Protein AF-0000000076752061 (afdb_homodimer)

Structure (mmCIF, N/CA/C/O backbone):
data_AF-0000000076752061-model_v1
#
loop_
_entity.id
_entity.type
_entity.pdbx_description
1 polymer 'Transcriptional regulator'
#
loop_
_atom_site.group_PDB
_atom_site.id
_atom_site.type_symbol
_atom_site.label_atom_id
_atom_site.label_alt_id
_atom_site.label_comp_id
_atom_site.label_asym_id
_atom_site.label_entity_id
_atom_site.label_seq_id
_atom_site.pdbx_PDB_ins_code
_atom_site.Cartn_x
_atom_site.Cartn_y
_atom_site.Cartn_z
_atom_site.occupancy
_atom_site.B_iso_or_equiv
_atom_site.auth_seq_id
_atom_site.auth_comp_id
_atom_site.auth_asym_id
_atom_site.auth_atom_id
_atom_site.pdbx_PDB_model_num
ATOM 1 N N . MET A 1 1 ? -7.098 -12.32 14.742 1 43.91 1 MET A N 1
ATOM 2 C CA . MET A 1 1 ? -5.84 -12.367 14.008 1 43.91 1 MET A CA 1
ATOM 3 C C . MET A 1 1 ? -5.531 -11.008 13.375 1 43.91 1 MET A C 1
ATOM 5 O O . MET A 1 1 ? -6.438 -10.289 12.961 1 43.91 1 MET A O 1
ATOM 9 N N . PRO A 1 2 ? -4.453 -10.508 13.625 1 53.53 2 PRO A N 1
ATOM 10 C CA . PRO A 1 2 ? -4.305 -9.117 13.203 1 53.53 2 PRO A CA 1
ATOM 11 C C . PRO A 1 2 ? -4.531 -8.914 11.711 1 53.53 2 PRO A C 1
ATOM 13 O O . PRO A 1 2 ? -4.156 -9.773 10.906 1 53.53 2 PRO A O 1
ATOM 16 N N . GLU A 1 3 ? -5.441 -8.156 11.352 1 80.44 3 GLU A N 1
ATOM 17 C CA . GLU A 1 3 ? -5.984 -8.031 10 1 80.44 3 GLU A CA 1
ATOM 18 C C . GLU A 1 3 ? -4.996 -7.34 9.07 1 80.44 3 GLU A C 1
ATOM 20 O O . GLU A 1 3 ? -4.453 -6.285 9.406 1 80.44 3 GLU A O 1
ATOM 25 N N . TRP A 1 4 ? -4.285 -8.109 8.258 1 87.31 4 TRP A N 1
ATOM 26 C CA . TRP A 1 4 ? -3.383 -7.562 7.246 1 87.31 4 TRP A CA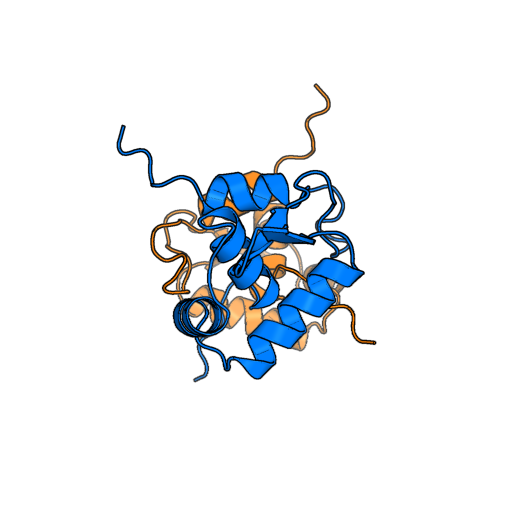 1
ATOM 27 C C . TRP A 1 4 ? -4.117 -6.594 6.324 1 87.31 4 TRP A C 1
ATOM 29 O O . TRP A 1 4 ? -5.336 -6.695 6.152 1 87.31 4 TRP A O 1
ATOM 39 N N . THR A 1 5 ? -3.354 -5.52 5.957 1 90.38 5 THR A N 1
ATOM 40 C CA . THR A 1 5 ? -3.859 -4.559 4.984 1 90.38 5 THR A CA 1
ATOM 41 C C . THR A 1 5 ? -2.924 -4.461 3.781 1 90.38 5 THR A C 1
ATOM 43 O O . THR A 1 5 ? -1.878 -5.113 3.75 1 90.38 5 THR A O 1
ATOM 46 N N . PHE A 1 6 ? -3.307 -3.697 2.754 1 93 6 PHE A N 1
ATOM 47 C CA . PHE A 1 6 ? -2.504 -3.596 1.539 1 93 6 PHE A CA 1
ATOM 48 C C . PHE A 1 6 ? -1.571 -2.393 1.606 1 93 6 PHE A C 1
ATOM 50 O O . PHE A 1 6 ? -0.473 -2.42 1.047 1 93 6 PHE A O 1
ATOM 57 N N . LEU A 1 7 ? -2.002 -1.356 2.305 1 92.56 7 LEU A N 1
ATOM 58 C CA . LEU A 1 7 ? -1.198 -0.144 2.42 1 92.56 7 LEU A CA 1
ATOM 59 C C . LEU A 1 7 ? -0.628 -0.002 3.828 1 92.56 7 LEU A C 1
ATOM 61 O O . LEU A 1 7 ? -1.279 -0.375 4.809 1 92.56 7 LEU A O 1
ATOM 65 N N . THR A 1 8 ? 0.536 0.581 3.922 1 93.69 8 THR A N 1
ATOM 66 C CA . THR A 1 8 ? 1.162 0.829 5.215 1 93.69 8 THR A CA 1
ATOM 67 C C . THR A 1 8 ? 0.587 2.086 5.863 1 93.69 8 THR A C 1
ATOM 69 O O . THR A 1 8 ? -0.143 2.842 5.223 1 93.69 8 THR A O 1
ATOM 72 N N . ASN A 1 9 ? 1.007 2.324 7.039 1 95.06 9 ASN A N 1
ATOM 73 C CA . ASN A 1 9 ? 0.618 3.559 7.715 1 95.06 9 ASN A CA 1
ATOM 74 C C . ASN A 1 9 ? 1.205 4.785 7.02 1 95.06 9 ASN A C 1
ATOM 76 O O . ASN A 1 9 ? 0.568 5.84 6.969 1 95.06 9 ASN A O 1
ATOM 80 N N . HIS A 1 10 ? 2.414 4.609 6.504 1 95.25 10 HIS A N 1
ATOM 81 C CA . HIS A 1 10 ? 3.02 5.703 5.754 1 95.25 10 HIS A CA 1
ATOM 82 C C . HIS A 1 10 ? 2.141 6.121 4.578 1 95.25 10 HIS A C 1
ATOM 84 O O . HIS A 1 10 ? 1.923 7.312 4.355 1 95.25 10 HIS A O 1
ATOM 90 N N . ALA A 1 11 ? 1.678 5.141 3.941 1 93.5 11 ALA A N 1
ATOM 91 C CA . ALA A 1 11 ? 0.804 5.406 2.801 1 93.5 11 ALA A CA 1
ATOM 92 C C . ALA A 1 11 ? -0.491 6.078 3.248 1 93.5 11 ALA A C 1
ATOM 94 O O . ALA A 1 11 ? -0.952 7.031 2.617 1 93.5 11 ALA A O 1
ATOM 95 N N . HIS A 1 12 ? -1.072 5.602 4.258 1 93.94 12 HIS A N 1
ATOM 96 C CA . HIS A 1 12 ? -2.326 6.152 4.762 1 93.94 12 HIS A CA 1
ATOM 97 C C . HIS A 1 12 ? -2.148 7.598 5.219 1 93.94 12 HIS A C 1
ATOM 99 O O . HIS A 1 12 ? -3.035 8.43 5.012 1 93.94 12 HIS A O 1
ATOM 105 N N . VAL A 1 13 ? -1.069 7.801 5.801 1 95.19 13 VAL A N 1
ATOM 106 C CA . VAL A 1 13 ? -0.771 9.164 6.223 1 95.19 13 VAL A CA 1
ATOM 107 C C . VAL A 1 13 ? -0.706 10.078 5.004 1 95.19 13 VAL A C 1
ATOM 109 O O . VAL A 1 13 ? -1.31 11.156 4.996 1 95.19 13 VAL A O 1
ATOM 112 N N . LEU A 1 14 ? -0.013 9.633 4.043 1 93.81 14 LEU A N 1
ATOM 113 C CA . LEU A 1 14 ? 0.119 10.422 2.818 1 93.81 14 LEU A CA 1
ATOM 114 C C . LEU A 1 14 ? -1.245 10.664 2.182 1 93.81 14 LEU A C 1
ATOM 116 O O . LEU A 1 14 ? -1.512 11.766 1.683 1 93.81 14 LEU A O 1
ATOM 120 N N . LEU A 1 15 ? -2.061 9.68 2.172 1 91.44 15 LEU A N 1
ATOM 121 C CA . LEU A 1 15 ? -3.402 9.781 1.608 1 91.44 15 LEU A CA 1
ATOM 122 C C . LEU A 1 15 ? -4.23 10.812 2.359 1 91.44 15 LEU A C 1
ATOM 124 O O . LEU A 1 15 ? -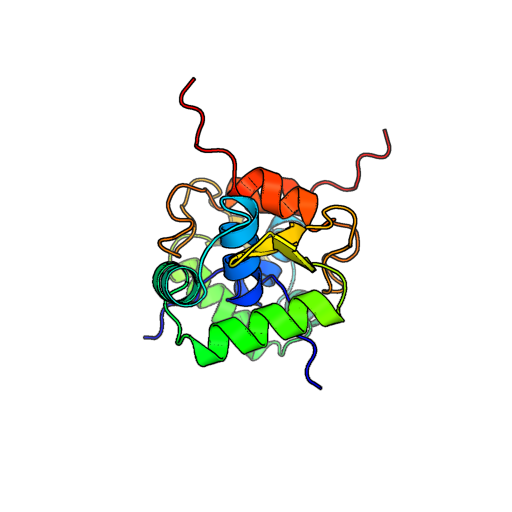4.934 11.617 1.741 1 91.44 15 LEU A O 1
ATOM 128 N N . CYS A 1 16 ? -4.164 10.773 3.646 1 93.56 16 CYS A N 1
ATOM 129 C CA . CYS A 1 16 ? -4.898 11.719 4.477 1 93.56 16 CYS A CA 1
ATOM 130 C C . CYS A 1 16 ? -4.449 13.148 4.203 1 93.56 16 CYS A C 1
ATOM 132 O O . CYS A 1 16 ? -5.277 14.047 4.059 1 93.56 16 CYS A O 1
ATOM 134 N N . ILE A 1 17 ? -3.168 13.266 4.094 1 93.81 17 ILE A N 1
ATOM 135 C CA . ILE A 1 17 ? -2.605 14.594 3.852 1 93.81 17 ILE A CA 1
ATOM 136 C C . ILE A 1 17 ? -2.996 15.07 2.455 1 93.81 17 ILE A C 1
ATOM 138 O O . ILE A 1 17 ? -3.273 16.25 2.252 1 93.81 17 ILE A O 1
ATOM 142 N N . ALA A 1 18 ? -2.93 14.156 1.501 1 91.25 18 ALA A N 1
ATOM 143 C CA . ALA A 1 18 ? -3.338 14.5 0.141 1 91.25 18 ALA A CA 1
ATOM 144 C C . ALA A 1 18 ? -4.766 15.031 0.115 1 91.25 18 ALA A C 1
ATOM 146 O O . ALA A 1 18 ? -5.09 15.922 -0.674 1 91.25 18 ALA A O 1
ATOM 147 N N . ARG A 1 19 ? -5.613 14.531 0.93 1 90.19 19 ARG A N 1
ATOM 148 C CA . ARG A 1 19 ? -7.02 14.922 0.99 1 90.19 19 ARG A CA 1
ATOM 149 C C . ARG A 1 19 ? -7.191 16.234 1.752 1 90.19 19 ARG A C 1
ATOM 151 O O . ARG A 1 19 ? -8.078 17.031 1.437 1 90.19 19 ARG A O 1
ATOM 158 N N . ASP A 1 20 ? -6.355 16.328 2.777 1 93.31 20 ASP A N 1
ATOM 159 C CA . ASP A 1 20 ? -6.41 17.516 3.621 1 93.31 20 ASP A CA 1
ATOM 160 C C . ASP A 1 20 ? -5.012 17.984 4.016 1 93.31 20 ASP A C 1
ATOM 162 O O . ASP A 1 20 ? -4.496 17.594 5.066 1 93.31 20 ASP A O 1
ATOM 166 N N . PRO A 1 21 ? -4.473 18.938 3.293 1 93.06 21 PRO A N 1
ATOM 167 C CA . PRO A 1 21 ? -3.105 19.406 3.518 1 93.06 21 PRO A CA 1
ATOM 168 C C . PRO A 1 21 ? -2.943 20.125 4.852 1 93.06 21 PRO A C 1
ATOM 170 O O . PRO A 1 21 ? -1.818 20.406 5.273 1 93.06 21 PRO A O 1
ATOM 173 N N . GLY A 1 22 ? -3.928 20.406 5.516 1 93.38 22 GLY A N 1
ATOM 174 C CA . GLY A 1 22 ? -3.857 21.109 6.789 1 93.38 22 GLY A CA 1
ATOM 175 C C . GLY A 1 22 ? -4.297 20.25 7.961 1 93.38 22 GLY A C 1
ATOM 176 O O . GLY A 1 22 ? -4.605 20.781 9.039 1 93.38 22 GLY A O 1
ATOM 177 N N . VAL A 1 23 ? -4.332 19.016 7.785 1 94.12 23 VAL A N 1
ATOM 178 C CA . VAL A 1 23 ? -4.82 18.094 8.812 1 94.12 23 VAL A CA 1
ATOM 179 C C . VAL A 1 23 ? -3.941 18.203 10.055 1 94.12 23 VAL A C 1
ATOM 181 O O . VAL A 1 23 ? -2.717 18.312 9.945 1 94.12 23 VAL A O 1
ATOM 184 N N . ARG A 1 24 ? -4.586 18.172 11.234 1 94.56 24 ARG A N 1
ATOM 185 C CA . ARG A 1 24 ? -3.859 18.172 12.5 1 94.56 24 ARG A CA 1
ATOM 186 C C . ARG A 1 24 ? -3.383 16.75 12.844 1 94.56 24 ARG A C 1
ATOM 188 O O . ARG A 1 24 ? -4.02 15.773 12.461 1 94.56 24 ARG A O 1
ATOM 195 N N . PHE A 1 25 ? -2.266 16.688 13.633 1 94.5 25 PHE A N 1
ATOM 196 C CA . PHE A 1 25 ? -1.679 15.406 13.984 1 94.5 25 PHE A CA 1
ATOM 197 C C . PHE A 1 25 ? -2.691 14.523 14.703 1 94.5 25 PHE A C 1
ATOM 199 O O . PHE A 1 25 ? -2.764 13.32 14.461 1 94.5 25 PHE A O 1
ATOM 206 N N . ARG A 1 26 ? -3.469 15.109 15.516 1 96 26 ARG A N 1
ATOM 207 C CA . ARG A 1 26 ? -4.469 14.352 16.266 1 96 26 ARG A CA 1
ATOM 208 C C . ARG A 1 26 ? -5.488 13.719 15.32 1 96 26 ARG A C 1
ATOM 210 O O . ARG A 1 26 ? -5.824 12.539 15.461 1 96 26 ARG A O 1
ATOM 217 N N . ASP A 1 27 ? -5.992 14.492 14.352 1 96.19 27 ASP A N 1
ATOM 218 C CA . ASP A 1 27 ? -6.961 14 13.375 1 96.19 27 ASP A CA 1
ATOM 219 C C . ASP A 1 27 ? -6.32 12.969 12.445 1 96.19 27 ASP A C 1
ATOM 221 O O . ASP A 1 27 ? -6.938 11.953 12.125 1 96.19 27 ASP A O 1
ATOM 225 N N . LE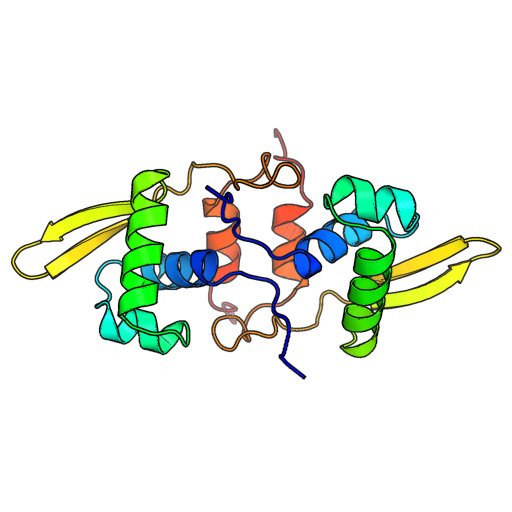U A 1 28 ? -5.098 13.273 12.039 1 95.75 28 LEU A N 1
ATOM 226 C CA . LEU A 1 28 ? -4.328 12.367 11.195 1 95.75 28 LEU A CA 1
ATOM 227 C C . LEU A 1 28 ? -4.156 11.008 11.875 1 95.75 28 LEU A C 1
ATOM 229 O O . LEU A 1 28 ? -4.418 9.969 11.266 1 95.75 28 LEU A O 1
ATOM 233 N N . ALA A 1 29 ? -3.768 11.055 13.102 1 97.69 29 ALA A N 1
ATOM 234 C CA . ALA A 1 29 ? -3.574 9.836 13.898 1 97.69 29 ALA A CA 1
ATOM 235 C C . ALA A 1 29 ? -4.879 9.062 14.031 1 97.69 29 ALA A C 1
ATOM 237 O O . ALA A 1 29 ? -4.898 7.836 13.891 1 97.69 29 ALA A O 1
ATOM 238 N N . GLY A 1 30 ? -5.93 9.773 14.258 1 96.31 30 GLY A N 1
ATOM 239 C CA . GLY A 1 30 ? -7.238 9.156 14.375 1 96.31 30 GLY A CA 1
ATOM 240 C C . GLY A 1 30 ? -7.699 8.492 13.094 1 96.31 30 GLY A C 1
ATOM 241 O O . GLY A 1 30 ? -8.219 7.371 13.117 1 96.31 30 GLY A O 1
ATOM 242 N N . GLN A 1 31 ? -7.551 9.109 11.969 1 93.69 31 GLN A N 1
ATOM 243 C CA . GLN A 1 31 ? -7.961 8.578 10.672 1 93.69 31 GLN A CA 1
ATOM 244 C C . GLN A 1 31 ? -7.176 7.316 10.328 1 93.69 31 GLN A C 1
ATOM 246 O O . GLN A 1 31 ? -7.746 6.336 9.844 1 93.69 31 GLN A O 1
ATOM 251 N N . VAL A 1 32 ? -5.875 7.336 10.547 1 94.12 32 VAL A N 1
ATOM 252 C CA . VAL A 1 32 ? -5.008 6.219 10.195 1 94.12 32 VAL A CA 1
ATOM 253 C C . VAL A 1 32 ? -5.145 5.109 11.234 1 94.12 32 VAL A C 1
ATOM 255 O O . VAL A 1 32 ? -4.98 3.928 10.914 1 94.12 32 VAL A O 1
ATOM 258 N N . GLY A 1 33 ? -5.543 5.379 12.461 1 94.56 33 GLY A N 1
ATOM 259 C CA . GLY A 1 33 ? -5.688 4.414 13.539 1 94.56 33 GLY A CA 1
ATOM 260 C C . GLY A 1 33 ? -4.391 4.156 14.289 1 94.56 33 GLY A C 1
ATOM 261 O O . GLY A 1 33 ? -4.09 3.014 14.641 1 94.56 33 GLY A O 1
ATOM 262 N N . ILE A 1 34 ? -3.59 5.148 14.492 1 96.62 34 ILE A N 1
ATOM 263 C CA . ILE A 1 34 ? -2.309 5.066 15.188 1 96.62 34 ILE A CA 1
ATOM 264 C C . ILE A 1 34 ? -2.23 6.156 16.25 1 96.62 34 ILE A C 1
ATOM 266 O O . ILE A 1 34 ? -3.178 6.922 16.438 1 96.62 34 ILE A O 1
ATOM 270 N N . THR A 1 35 ? -1.115 6.188 16.984 1 97.31 35 THR A N 1
ATOM 271 C CA . THR A 1 35 ? -0.898 7.246 17.969 1 97.31 35 THR A CA 1
ATOM 272 C C . THR A 1 35 ? -0.419 8.523 17.281 1 97.31 35 THR A C 1
ATOM 274 O O . THR A 1 35 ? 0.119 8.477 16.172 1 97.31 35 THR A O 1
ATOM 277 N N . GLU A 1 36 ? -0.617 9.656 18.031 1 97.75 36 GLU A N 1
ATOM 278 C CA . GLU A 1 36 ? -0.099 10.922 17.516 1 97.75 36 GLU A CA 1
ATOM 279 C C . GLU A 1 36 ? 1.418 10.875 17.359 1 97.75 36 GLU A C 1
ATOM 281 O O . GLU A 1 36 ? 1.968 11.438 16.406 1 97.75 36 GLU A O 1
ATOM 286 N N . ARG A 1 37 ? 2.092 10.25 18.281 1 97.81 37 ARG A N 1
ATOM 287 C CA . ARG A 1 37 ? 3.543 10.117 18.203 1 97.81 37 ARG A CA 1
ATOM 288 C C . ARG A 1 37 ? 3.959 9.383 16.938 1 97.81 37 ARG A C 1
ATOM 290 O O . ARG A 1 37 ? 4.898 9.797 16.25 1 97.81 37 ARG A O 1
ATOM 297 N N . ALA A 1 38 ? 3.307 8.297 16.641 1 97.56 38 ALA A N 1
ATOM 298 C CA . ALA A 1 38 ? 3.576 7.543 15.43 1 97.56 38 ALA A CA 1
ATOM 299 C C . ALA A 1 38 ? 3.33 8.391 14.188 1 97.56 38 ALA A C 1
ATOM 301 O O . ALA A 1 38 ? 4.113 8.359 13.234 1 97.56 38 ALA A O 1
ATOM 302 N N . ALA A 1 39 ? 2.225 9.125 14.227 1 97.44 39 ALA A N 1
ATOM 303 C CA . ALA A 1 39 ? 1.916 10.008 13.102 1 97.44 39 ALA A CA 1
ATOM 304 C C . ALA A 1 39 ? 3.023 11.031 12.891 1 97.44 39 ALA A C 1
ATOM 306 O O . ALA A 1 39 ? 3.42 11.305 11.758 1 97.44 39 ALA A O 1
ATOM 307 N N . GLN A 1 40 ? 3.477 11.609 13.922 1 97 40 GLN A N 1
ATOM 308 C CA . GLN A 1 40 ? 4.566 12.57 13.844 1 97 40 GLN A CA 1
ATOM 309 C C . GLN A 1 40 ? 5.82 11.945 13.25 1 97 40 GLN A C 1
ATOM 311 O O . GLN A 1 40 ? 6.477 12.539 12.391 1 97 40 GLN A O 1
ATOM 316 N N . ARG A 1 41 ? 6.109 10.781 13.68 1 97.38 41 ARG A N 1
ATOM 317 C CA . ARG A 1 41 ? 7.273 10.078 13.164 1 97.38 41 ARG A CA 1
ATOM 318 C C . ARG A 1 41 ? 7.129 9.797 11.672 1 97.38 41 ARG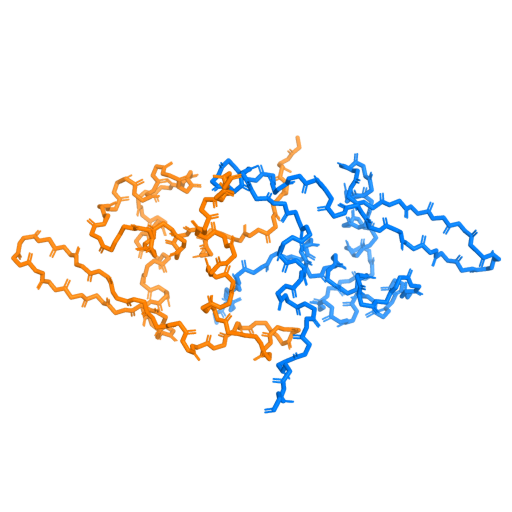 A C 1
ATOM 320 O O . ARG A 1 41 ? 8.078 9.984 10.906 1 97.38 41 ARG A O 1
ATOM 327 N N . ILE A 1 42 ? 5.996 9.336 11.352 1 97.25 42 ILE A N 1
ATOM 328 C CA . ILE A 1 42 ? 5.742 9 9.961 1 97.25 42 ILE A CA 1
ATOM 329 C C . ILE A 1 42 ? 5.852 10.258 9.102 1 97.25 42 ILE A C 1
ATOM 331 O O . ILE A 1 42 ? 6.473 10.234 8.031 1 97.25 42 ILE A O 1
ATOM 335 N N . VAL A 1 43 ? 5.266 11.359 9.547 1 96.56 43 VAL A N 1
ATOM 336 C CA . VAL A 1 43 ? 5.344 12.617 8.812 1 96.56 43 VAL A CA 1
ATOM 337 C C . VAL A 1 43 ? 6.805 13.039 8.664 1 96.56 43 VAL A C 1
ATOM 339 O O . VAL A 1 43 ? 7.227 13.484 7.598 1 96.56 43 VAL A O 1
ATOM 342 N N . ALA A 1 44 ? 7.523 12.891 9.664 1 96.62 44 ALA A N 1
ATOM 343 C CA . ALA A 1 44 ? 8.945 13.211 9.617 1 96.62 44 ALA A CA 1
ATOM 344 C C . ALA A 1 44 ? 9.672 12.32 8.609 1 96.62 44 ALA A C 1
ATOM 346 O O . ALA A 1 44 ? 10.531 12.797 7.855 1 96.62 44 ALA A O 1
ATOM 347 N N . ASP A 1 45 ? 9.438 11.062 8.641 1 96.12 45 ASP A N 1
ATOM 348 C CA . ASP A 1 45 ? 10.016 10.125 7.688 1 96.12 45 ASP A CA 1
ATOM 349 C C . ASP A 1 45 ? 9.727 10.555 6.25 1 96.12 45 ASP A C 1
ATOM 351 O O . ASP A 1 45 ? 10.625 10.578 5.41 1 96.12 45 ASP A O 1
ATOM 355 N N . LEU A 1 46 ? 8.445 10.852 6.039 1 95.88 46 LEU A N 1
ATOM 356 C CA . LEU A 1 46 ? 8 11.242 4.703 1 95.88 46 LEU A CA 1
ATOM 357 C C . LEU A 1 46 ? 8.664 12.547 4.27 1 95.88 46 LEU A C 1
ATOM 359 O O . LEU A 1 46 ? 9.055 12.688 3.107 1 95.88 46 LEU A O 1
ATOM 363 N N . ALA A 1 47 ? 8.781 13.453 5.203 1 95.75 47 ALA A N 1
ATOM 364 C CA . ALA A 1 47 ? 9.445 14.719 4.906 1 95.75 47 ALA A CA 1
ATOM 365 C C . ALA A 1 47 ? 10.93 14.5 4.598 1 95.75 47 ALA A C 1
ATOM 367 O O . ALA A 1 47 ? 11.461 15.07 3.641 1 95.75 47 ALA A O 1
ATOM 368 N N . ARG A 1 48 ? 11.539 13.648 5.312 1 95.12 48 ARG A N 1
ATOM 369 C CA . ARG A 1 48 ? 12.961 13.367 5.121 1 95.12 48 ARG A CA 1
ATOM 370 C C . ARG A 1 48 ? 13.211 12.703 3.77 1 95.12 48 ARG A C 1
ATOM 372 O O . ARG A 1 48 ? 14.219 12.969 3.119 1 95.12 48 ARG A O 1
ATOM 379 N N . ALA A 1 49 ? 12.328 11.891 3.412 1 93.56 49 ALA A N 1
ATOM 380 C CA . ALA A 1 49 ? 12.461 11.172 2.146 1 93.56 49 ALA A CA 1
ATOM 381 C C . ALA A 1 49 ? 12.047 12.055 0.972 1 93.56 49 ALA A C 1
ATOM 383 O O . ALA A 1 49 ? 12.203 11.664 -0.188 1 93.56 49 ALA A O 1
ATOM 384 N N . GLY A 1 50 ? 11.406 13.242 1.238 1 93.88 50 GLY A N 1
ATOM 385 C CA . GLY A 1 50 ? 11.102 14.227 0.207 1 93.88 50 GLY A CA 1
ATOM 386 C C . GLY A 1 50 ? 9.664 14.156 -0.278 1 93.88 50 GLY A C 1
ATOM 387 O O . GLY A 1 50 ? 9.266 14.938 -1.143 1 93.88 50 GLY A O 1
ATOM 388 N N . TYR A 1 51 ? 8.844 13.32 0.265 1 95.25 51 TYR A N 1
ATOM 389 C CA . TYR A 1 51 ? 7.477 13.133 -0.211 1 95.25 51 TYR A CA 1
ATOM 390 C C . TYR A 1 51 ? 6.574 14.266 0.259 1 95.25 51 TYR A C 1
ATOM 392 O O . TYR A 1 51 ? 5.539 14.539 -0.356 1 95.25 51 TYR A O 1
ATOM 400 N N . LEU A 1 52 ? 7.012 14.805 1.404 1 95.12 52 LEU A N 1
ATOM 401 C CA . LEU A 1 52 ? 6.246 15.891 2.002 1 95.12 52 LEU A CA 1
ATOM 402 C C . LEU A 1 52 ? 7.145 17.078 2.318 1 95.12 52 LEU A C 1
ATOM 404 O O . LEU A 1 52 ? 8.328 16.906 2.627 1 95.12 52 LEU A O 1
ATOM 408 N N . THR A 1 53 ? 6.605 18.172 2.182 1 95.31 53 THR A N 1
ATOM 409 C CA . THR A 1 53 ? 7.211 19.391 2.723 1 95.31 53 THR A CA 1
ATOM 410 C C . THR A 1 53 ? 6.258 20.078 3.689 1 95.31 53 THR A C 1
ATOM 412 O O . THR A 1 53 ? 5.055 20.172 3.432 1 95.31 53 THR A O 1
ATOM 415 N N . THR A 1 54 ? 6.816 20.391 4.789 1 92.31 54 THR A N 1
ATOM 416 C CA . THR A 1 54 ? 6.023 21.062 5.816 1 92.31 54 THR A CA 1
ATOM 417 C C . THR A 1 54 ? 6.25 22.562 5.781 1 92.31 54 THR A C 1
ATOM 419 O O . THR A 1 54 ? 7.395 23.031 5.746 1 92.31 54 THR A O 1
ATOM 422 N N . THR A 1 55 ? 5.207 23.234 5.629 1 90.69 55 THR A N 1
ATOM 423 C CA . THR A 1 55 ? 5.281 24.688 5.73 1 90.69 55 THR A CA 1
ATOM 424 C C . THR A 1 55 ? 4.348 25.219 6.82 1 90.69 55 THR A C 1
ATOM 426 O O . THR A 1 55 ? 3.432 24.5 7.246 1 90.69 55 THR A O 1
ATOM 429 N N . ARG A 1 56 ? 4.695 26.391 7.324 1 88.81 56 ARG A N 1
ATOM 430 C CA . ARG A 1 56 ? 3.852 26.984 8.352 1 88.81 56 ARG A CA 1
ATOM 431 C C . ARG A 1 56 ? 2.955 28.078 7.758 1 88.81 56 ARG A C 1
ATOM 433 O O . ARG A 1 56 ? 3.414 28.906 6.973 1 88.81 56 ARG A O 1
ATOM 440 N N . ASP A 1 57 ? 1.771 27.891 7.848 1 86.12 57 ASP A N 1
ATOM 441 C CA . ASP A 1 57 ? 0.792 28.922 7.508 1 86.12 57 ASP A CA 1
ATOM 442 C C . ASP A 1 57 ? 0.128 29.484 8.758 1 86.12 57 ASP A C 1
ATOM 444 O O . ASP A 1 57 ? -0.928 29.016 9.18 1 86.12 57 ASP A O 1
ATOM 448 N N . GLY A 1 58 ? 0.617 30.641 9.133 1 87.62 58 GLY A N 1
ATOM 449 C CA . GLY A 1 58 ? 0.168 31.172 10.414 1 87.62 58 GLY A CA 1
ATOM 450 C C . GLY A 1 58 ? 0.405 30.219 11.57 1 87.62 58 GLY A C 1
ATOM 451 O O . GLY A 1 58 ? 1.551 29.906 11.891 1 87.62 58 GLY A O 1
ATOM 452 N N . ARG A 1 59 ? -0.675 29.75 12.188 1 85 59 ARG A N 1
ATOM 453 C CA . ARG A 1 59 ? -0.563 28.875 13.352 1 85 59 ARG A CA 1
ATOM 454 C C . ARG A 1 59 ? -0.76 27.422 12.969 1 85 59 ARG A C 1
ATOM 456 O O . ARG A 1 59 ? -0.846 26.547 13.836 1 85 59 ARG A O 1
ATOM 463 N N . ARG A 1 60 ? -0.803 27.203 11.703 1 86.38 60 ARG A N 1
ATOM 464 C CA . ARG A 1 60 ? -1.072 25.844 11.266 1 86.38 60 ARG A CA 1
ATOM 465 C C . ARG A 1 60 ? 0.026 25.328 10.336 1 86.38 60 ARG A C 1
ATOM 467 O O . ARG A 1 60 ? 0.623 26.109 9.594 1 86.38 60 ARG A O 1
ATOM 474 N N . ASN A 1 61 ? 0.269 24.016 10.625 1 90.06 61 ASN A N 1
ATOM 475 C CA . ASN A 1 61 ? 1.158 23.359 9.664 1 90.06 61 ASN A CA 1
ATOM 476 C C . ASN A 1 61 ? 0.416 22.953 8.398 1 90.06 61 ASN A C 1
ATOM 478 O O . ASN A 1 61 ? -0.738 22.531 8.453 1 90.06 61 ASN A O 1
ATOM 482 N N . ARG A 1 62 ? 1.098 23.297 7.297 1 93.62 62 ARG A N 1
ATOM 483 C CA . ARG A 1 62 ? 0.578 22.844 6.012 1 93.62 62 ARG A CA 1
ATOM 484 C C . ARG A 1 62 ? 1.567 21.906 5.324 1 93.62 62 ARG A C 1
ATOM 486 O O . ARG A 1 62 ? 2.773 22.156 5.328 1 93.62 62 ARG A O 1
ATOM 493 N N . TYR A 1 63 ? 0.938 20.906 4.684 1 95.44 63 TYR A N 1
ATOM 494 C CA . TYR A 1 63 ? 1.766 19.891 4.035 1 95.44 63 TYR A CA 1
ATOM 495 C C . TYR A 1 63 ? 1.602 19.953 2.52 1 95.44 63 TYR A C 1
ATOM 497 O O . TYR A 1 63 ? 0.486 20.094 2.014 1 95.44 63 TYR A O 1
ATOM 505 N N . LYS A 1 64 ? 2.707 19.906 1.868 1 93.94 64 LYS A N 1
ATOM 506 C CA . LYS A 1 64 ? 2.713 19.797 0.412 1 93.94 64 LYS A CA 1
ATOM 507 C C . LYS A 1 64 ? 3.307 18.469 -0.037 1 93.94 64 LYS A C 1
ATOM 509 O O . LYS A 1 64 ? 4.41 18.109 0.376 1 93.94 64 LYS A O 1
ATOM 514 N N . LEU A 1 65 ? 2.51 17.828 -0.824 1 93.88 65 LEU A N 1
ATOM 515 C CA . LEU A 1 65 ? 2.936 16.531 -1.329 1 93.88 65 LEU A CA 1
ATOM 516 C C . LEU A 1 65 ? 3.633 16.672 -2.678 1 93.88 65 LEU A C 1
ATOM 518 O O . LEU A 1 65 ? 3.23 17.484 -3.506 1 93.88 65 LEU A O 1
ATOM 522 N N . ASP A 1 66 ? 4.688 15.93 -2.883 1 94.31 66 ASP A N 1
ATOM 523 C CA . ASP A 1 66 ? 5.316 15.812 -4.191 1 94.31 66 ASP A CA 1
ATOM 524 C C . ASP A 1 66 ? 4.906 14.523 -4.891 1 94.31 66 ASP A C 1
ATOM 526 O O . ASP A 1 66 ? 5.477 13.461 -4.637 1 94.31 66 ASP A O 1
ATOM 530 N N . PRO A 1 67 ? 4.031 14.625 -5.789 1 91.44 67 PRO A N 1
ATOM 531 C CA . PRO A 1 67 ? 3.504 13.43 -6.449 1 91.44 67 PRO A CA 1
ATOM 532 C C . PRO A 1 67 ? 4.469 12.852 -7.484 1 91.44 67 PRO A C 1
ATOM 534 O O . PRO A 1 67 ? 4.227 11.766 -8.016 1 91.44 67 PRO A O 1
ATOM 537 N N . SER A 1 68 ? 5.555 13.477 -7.734 1 91.62 68 SER A N 1
ATOM 538 C CA . SER A 1 68 ? 6.453 13.07 -8.812 1 91.62 68 SER A CA 1
ATOM 539 C C . SER A 1 68 ? 7.52 12.102 -8.312 1 91.62 68 SER A C 1
ATOM 541 O O . SER A 1 68 ? 8.32 11.594 -9.102 1 91.62 68 SER A O 1
ATOM 543 N N . LEU A 1 69 ? 7.516 11.82 -7.059 1 91.94 69 LEU A N 1
ATOM 544 C CA . LEU A 1 69 ? 8.516 10.914 -6.504 1 91.94 69 LEU A CA 1
ATOM 545 C C . LEU A 1 69 ? 8.07 9.461 -6.648 1 91.94 69 LEU A C 1
ATOM 547 O O . LEU A 1 69 ? 6.883 9.156 -6.543 1 91.94 69 LEU A O 1
ATOM 551 N N . PRO A 1 70 ? 9.078 8.602 -6.844 1 88.44 70 PRO A N 1
ATOM 552 C CA . PRO A 1 70 ? 8.758 7.188 -7.062 1 88.44 70 PRO A CA 1
ATOM 553 C C . PRO A 1 70 ? 8.445 6.445 -5.766 1 88.44 70 PRO A C 1
ATOM 555 O O . PRO A 1 70 ? 8.797 6.918 -4.68 1 88.44 70 PRO A O 1
ATOM 558 N N . LEU A 1 71 ? 7.684 5.309 -5.965 1 87.19 71 LEU A N 1
ATOM 559 C CA . LEU A 1 71 ? 7.523 4.387 -4.844 1 87.19 71 LEU A CA 1
ATOM 560 C C . LEU A 1 71 ? 8.859 3.77 -4.453 1 87.19 71 LEU A C 1
ATOM 562 O O . LEU A 1 71 ? 9.719 3.539 -5.312 1 87.19 71 LEU A O 1
ATOM 566 N N . ARG A 1 72 ? 9.102 3.504 -3.275 1 83.31 72 ARG A N 1
ATOM 567 C CA . ARG A 1 72 ? 10.406 3.141 -2.73 1 83.31 72 ARG A CA 1
ATOM 568 C C . ARG A 1 72 ? 10.68 1.652 -2.914 1 83.31 72 ARG A C 1
ATOM 570 O O . ARG A 1 72 ? 11.836 1.224 -2.906 1 83.31 72 ARG A O 1
ATOM 577 N N . HIS A 1 73 ? 9.742 0.879 -3.232 1 80.38 73 HIS A N 1
ATOM 578 C CA . HIS A 1 73 ? 10 -0.544 -3.424 1 80.38 73 HIS A CA 1
ATOM 579 C C . HIS A 1 73 ? 10.477 -0.83 -4.844 1 80.38 73 HIS A C 1
ATOM 581 O O . HIS A 1 73 ? 9.945 -0.277 -5.809 1 80.38 73 HIS A O 1
ATOM 587 N N . PRO A 1 74 ? 11.453 -1.681 -4.926 1 75.94 74 PRO A N 1
ATOM 588 C CA . PRO A 1 74 ? 11.992 -1.998 -6.25 1 75.94 74 PRO A CA 1
ATOM 589 C C . PRO A 1 74 ? 10.914 -2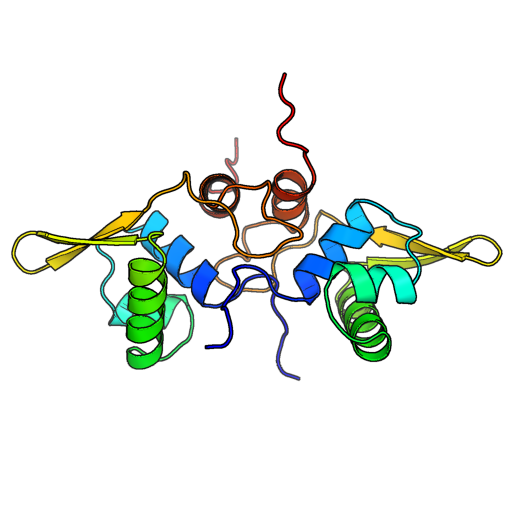.457 -7.234 1 75.94 74 PRO A C 1
ATOM 591 O O . PRO A 1 74 ? 11 -2.172 -8.43 1 75.94 74 PRO A O 1
ATOM 594 N N . LEU A 1 75 ? 9.93 -3.148 -6.754 1 76.62 75 LEU A N 1
ATOM 595 C CA . LEU A 1 75 ? 8.859 -3.656 -7.605 1 76.62 75 LEU A CA 1
ATOM 596 C C . LEU A 1 75 ? 7.992 -2.518 -8.125 1 76.62 75 LEU A C 1
ATOM 598 O O . LEU A 1 75 ? 7.277 -2.68 -9.117 1 76.62 75 LEU A O 1
ATOM 602 N N . GLU A 1 76 ? 8.148 -1.419 -7.441 1 75.69 76 GLU A N 1
ATOM 603 C CA . GLU A 1 76 ? 7.223 -0.337 -7.758 1 75.69 76 GLU A CA 1
ATOM 604 C C . GLU A 1 76 ? 7.973 0.939 -8.133 1 75.69 76 GLU A C 1
ATOM 606 O O . GLU A 1 76 ? 7.383 2.021 -8.18 1 75.69 76 GLU A O 1
ATOM 611 N N . GLN A 1 77 ? 9.227 0.806 -8.289 1 78.19 77 GLN A N 1
ATOM 612 C CA . GLN A 1 77 ? 10.062 1.98 -8.516 1 78.19 77 GLN A CA 1
ATOM 613 C C . GLN A 1 77 ? 9.664 2.699 -9.805 1 78.19 77 GLN A C 1
ATOM 615 O O . GLN A 1 77 ? 9.977 3.875 -9.992 1 78.19 77 GLN A O 1
ATOM 620 N N . GLN A 1 78 ? 9.016 2.016 -10.648 1 79.31 78 GLN A N 1
ATOM 621 C CA . GLN A 1 78 ? 8.617 2.623 -11.914 1 79.31 78 GLN A CA 1
ATOM 622 C C . GLN A 1 78 ? 7.324 3.414 -11.766 1 79.31 78 GLN A C 1
ATOM 624 O O . GLN A 1 78 ? 6.902 4.109 -12.688 1 79.31 78 GLN A O 1
ATOM 629 N N . HIS A 1 79 ? 6.738 3.334 -10.586 1 84.12 79 HIS A N 1
ATOM 630 C CA . HIS A 1 79 ? 5.488 4.039 -10.336 1 84.12 79 HIS A CA 1
ATOM 631 C C . HIS A 1 79 ? 5.699 5.223 -9.398 1 84.12 79 HIS A C 1
ATOM 633 O O . HIS A 1 79 ? 6.562 5.176 -8.523 1 84.12 79 HIS A O 1
ATOM 639 N N . LEU A 1 80 ? 4.898 6.219 -9.703 1 87.94 80 LEU A N 1
ATOM 640 C CA . LEU A 1 80 ? 4.969 7.426 -8.891 1 87.94 80 LEU A CA 1
ATOM 641 C C . LEU A 1 80 ? 3.922 7.391 -7.781 1 87.94 80 LEU A C 1
ATOM 643 O O . LEU A 1 80 ? 2.859 6.785 -7.941 1 87.94 80 LEU A O 1
ATOM 647 N N . ILE A 1 81 ? 4.281 8.094 -6.676 1 89.69 81 ILE A N 1
ATOM 648 C CA . ILE A 1 81 ? 3.361 8.141 -5.547 1 89.69 81 ILE A CA 1
ATOM 649 C C . ILE A 1 81 ? 2.078 8.859 -5.961 1 89.69 81 ILE A C 1
ATOM 651 O O . ILE A 1 81 ? 0.995 8.547 -5.465 1 89.69 81 ILE A O 1
ATOM 655 N N . GLY A 1 82 ? 2.207 9.789 -6.836 1 88.94 82 GLY A N 1
ATOM 656 C CA . GLY A 1 82 ? 1.042 10.492 -7.344 1 88.94 82 GLY A CA 1
ATOM 657 C C . GLY A 1 82 ? 0.027 9.578 -8 1 88.94 82 GLY A C 1
ATOM 658 O O . GLY A 1 82 ? -1.179 9.828 -7.926 1 88.94 82 GLY A O 1
ATOM 659 N N . GLU A 1 83 ? 0.513 8.578 -8.648 1 85.69 83 GLU A N 1
ATOM 660 C CA . GLU A 1 83 ? -0.369 7.605 -9.289 1 85.69 83 GLU A CA 1
ATOM 661 C C . GLU A 1 83 ? -1.172 6.824 -8.258 1 85.69 83 GLU A C 1
ATOM 663 O O . GLU A 1 83 ? -2.355 6.543 -8.461 1 85.69 83 GLU A O 1
ATOM 668 N N . LEU A 1 84 ? -0.493 6.484 -7.242 1 84.62 84 LEU A N 1
ATOM 669 C CA . LEU A 1 84 ? -1.148 5.773 -6.152 1 84.62 84 LEU A CA 1
ATOM 670 C C . LEU A 1 84 ? -2.221 6.645 -5.504 1 84.62 84 LEU A C 1
ATOM 672 O O . LEU A 1 84 ? -3.35 6.195 -5.297 1 84.62 84 LEU A O 1
ATOM 676 N N . LEU A 1 85 ? -1.907 7.879 -5.316 1 87.06 85 LEU A N 1
ATOM 677 C CA . LEU A 1 85 ? -2.818 8.805 -4.648 1 87.06 85 LEU A CA 1
ATOM 678 C C . LEU A 1 85 ? -4.023 9.109 -5.531 1 87.06 85 LEU A C 1
ATOM 680 O O . LEU A 1 85 ? -5.129 9.312 -5.027 1 87.06 85 LEU A O 1
ATOM 684 N N . ASP A 1 86 ? -3.811 9.266 -6.801 1 82.75 86 ASP A N 1
ATOM 685 C CA . ASP A 1 86 ? -4.895 9.57 -7.73 1 82.75 86 ASP A CA 1
ATOM 686 C C . ASP A 1 86 ? -5.988 8.508 -7.668 1 82.75 86 ASP A C 1
ATOM 688 O O . ASP A 1 86 ? -7.172 8.82 -7.793 1 82.75 86 ASP A O 1
ATOM 692 N N . ILE A 1 87 ? -5.637 7.359 -7.406 1 75.06 87 ILE A N 1
ATOM 693 C CA . ILE A 1 87 ? -6.582 6.246 -7.383 1 75.06 87 ILE A CA 1
ATOM 694 C C . ILE A 1 87 ? -7.297 6.207 -6.035 1 75.06 87 ILE A C 1
ATOM 696 O O . ILE A 1 87 ? -8.508 5.961 -5.973 1 75.06 87 ILE A O 1
ATOM 700 N N . LEU A 1 88 ? -6.5 6.438 -5.117 1 78.62 88 LEU A N 1
ATOM 701 C CA . LEU A 1 88 ? -7.047 6.238 -3.781 1 78.62 88 LEU A CA 1
ATOM 702 C C . LEU A 1 88 ? -7.828 7.465 -3.322 1 78.62 88 LEU A C 1
ATOM 704 O O . LEU A 1 88 ? -8.68 7.367 -2.438 1 78.62 88 LEU A O 1
ATOM 708 N N . ARG A 1 89 ? -7.461 8.703 -3.812 1 69.75 89 ARG A N 1
ATOM 709 C CA . ARG A 1 89 ? -8.148 9.93 -3.412 1 69.75 89 ARG A CA 1
ATOM 710 C C . ARG A 1 89 ? -9.531 10.016 -4.051 1 69.75 89 ARG A C 1
ATOM 712 O O . ARG A 1 89 ? -10.438 10.633 -3.494 1 69.75 89 ARG A O 1
ATOM 719 N N . ASP A 1 90 ? -9.703 9.648 -5.457 1 62.03 90 ASP A N 1
ATOM 720 C CA . ASP A 1 90 ? -10.922 9.953 -6.199 1 62.03 90 ASP A CA 1
ATOM 721 C C . ASP A 1 90 ? -12.109 9.156 -5.664 1 62.03 90 ASP A C 1
ATOM 723 O O . ASP A 1 90 ? -12.031 7.934 -5.539 1 62.03 90 ASP A O 1
ATOM 727 N N . PRO A 1 91 ? -13.023 9.969 -5.031 1 55.47 91 PRO A N 1
ATOM 728 C CA . PRO A 1 91 ? -14.273 9.258 -4.742 1 55.47 91 PRO A CA 1
ATOM 729 C C . PRO A 1 91 ? -14.789 8.461 -5.938 1 55.47 91 PRO A C 1
ATOM 731 O O . PRO A 1 91 ? -14.477 8.789 -7.086 1 55.47 91 PRO A O 1
ATOM 734 N N . PRO A 1 92 ? -15.258 7.094 -5.738 1 45.69 92 PRO A N 1
ATOM 735 C CA . PRO A 1 92 ? -15.883 6.465 -6.906 1 45.69 92 PRO A CA 1
ATOM 736 C C . PRO A 1 92 ? -16.766 7.426 -7.699 1 45.69 92 PRO A C 1
ATOM 738 O O . PRO A 1 92 ? -17.609 8.109 -7.121 1 45.69 92 PRO A O 1
ATOM 741 N N . THR A 1 93 ? -16.062 8.164 -8.617 1 39.03 93 THR A N 1
ATOM 742 C CA . THR A 1 93 ? -16.953 9.039 -9.375 1 39.03 93 THR A CA 1
ATOM 743 C C . THR A 1 93 ? -18.234 8.305 -9.758 1 39.03 93 THR A C 1
ATOM 745 O O . THR A 1 93 ? -18.188 7.254 -10.398 1 39.03 93 THR A O 1
ATOM 748 N N . THR A 1 94 ? -19.141 8.086 -8.82 1 34.75 94 THR A N 1
ATOM 749 C CA . THR A 1 94 ? -20.484 7.816 -9.328 1 34.75 94 THR A CA 1
ATOM 750 C C . THR A 1 94 ? -20.797 8.727 -10.516 1 34.75 94 THR A C 1
ATOM 752 O O . THR A 1 94 ? -20.891 9.945 -10.359 1 34.75 94 THR A O 1
ATOM 755 N N . SER A 1 95 ? -19.984 8.445 -11.492 1 28.02 95 SER A N 1
ATOM 756 C CA . SER A 1 95 ? -20.719 9.047 -12.594 1 28.02 95 SER A CA 1
ATOM 757 C C . SER A 1 95 ? -22.094 8.398 -12.75 1 28.02 95 SER A C 1
ATOM 759 O O . SER A 1 95 ? -22.234 7.188 -12.609 1 28.02 95 SER A O 1
ATOM 761 N N . MET B 1 1 ? 18.688 2.164 8.492 1 44.03 1 MET B N 1
ATOM 762 C CA . MET B 1 1 ? 17.344 2.264 9.07 1 44.03 1 MET B CA 1
ATOM 763 C C . ME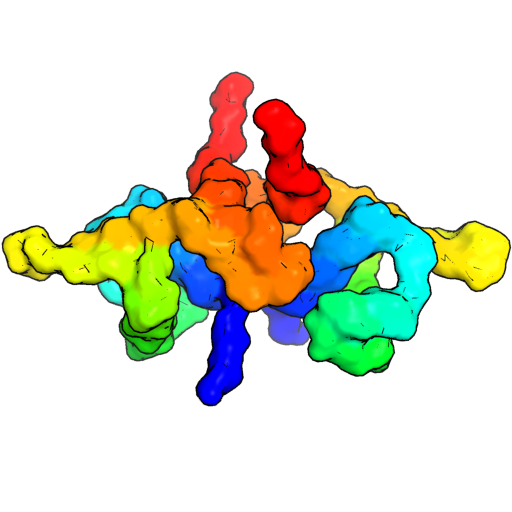T B 1 1 ? 16.328 1.529 8.203 1 44.03 1 MET B C 1
ATOM 765 O O . MET B 1 1 ? 16.453 1.5 6.977 1 44.03 1 MET B O 1
ATOM 769 N N . PRO B 1 2 ? 15.633 0.699 8.734 1 53.59 2 PRO B N 1
ATOM 770 C CA . PRO B 1 2 ? 14.844 -0.136 7.824 1 53.59 2 PRO B CA 1
ATOM 771 C C . PRO B 1 2 ? 13.922 0.68 6.926 1 53.59 2 PRO B C 1
ATOM 773 O O . PRO B 1 2 ? 13.383 1.702 7.355 1 53.59 2 PRO B O 1
ATOM 776 N N . GLU B 1 3 ? 14.078 0.581 5.699 1 80.12 3 GLU B N 1
ATOM 777 C CA . GLU B 1 3 ? 13.484 1.458 4.695 1 80.12 3 GLU B CA 1
ATOM 778 C C . GLU B 1 3 ? 11.977 1.214 4.57 1 80.12 3 GLU B C 1
ATOM 780 O O . GLU B 1 3 ? 11.539 0.071 4.418 1 80.12 3 GLU B O 1
ATOM 785 N N . TRP B 1 4 ? 11.18 2.076 5.168 1 87.12 4 TRP B N 1
ATOM 786 C CA . TRP B 1 4 ? 9.727 2.018 5.047 1 87.12 4 TRP B CA 1
ATOM 787 C C . TRP B 1 4 ? 9.297 2.08 3.582 1 87.12 4 TRP B C 1
ATOM 789 O O . TRP B 1 4 ? 10.023 2.623 2.742 1 87.12 4 TRP B O 1
ATOM 799 N N . THR B 1 5 ? 8.219 1.287 3.301 1 90.31 5 THR B N 1
ATOM 800 C CA . THR B 1 5 ? 7.613 1.315 1.976 1 90.31 5 THR B CA 1
ATOM 801 C C . THR B 1 5 ? 6.137 1.7 2.066 1 90.31 5 THR B C 1
ATOM 803 O O . THR B 1 5 ? 5.609 1.896 3.162 1 90.31 5 THR B O 1
ATOM 806 N N . PHE B 1 6 ? 5.465 1.868 0.914 1 92.94 6 PHE B N 1
ATOM 807 C CA . PHE B 1 6 ? 4.07 2.293 0.901 1 92.94 6 PHE B CA 1
ATOM 808 C C . PHE B 1 6 ? 3.139 1.09 0.833 1 92.94 6 PHE B C 1
ATOM 810 O O . PHE B 1 6 ? 2.027 1.129 1.364 1 92.94 6 PHE B O 1
ATOM 817 N N . LEU B 1 7 ? 3.605 0.026 0.211 1 92.62 7 LEU B N 1
ATOM 818 C CA . LEU B 1 7 ? 2.789 -1.174 0.067 1 92.62 7 LEU B CA 1
ATOM 819 C C . LEU B 1 7 ? 3.32 -2.303 0.944 1 92.62 7 LEU B C 1
ATOM 821 O O . LEU B 1 7 ? 4.535 -2.434 1.125 1 92.62 7 LEU B O 1
ATOM 825 N N . THR B 1 8 ? 2.436 -3.141 1.422 1 93.69 8 THR B N 1
ATOM 826 C CA . THR B 1 8 ? 2.82 -4.297 2.225 1 93.69 8 THR B CA 1
ATOM 827 C C . THR B 1 8 ? 3.273 -5.449 1.332 1 93.69 8 THR B C 1
ATOM 829 O O . THR B 1 8 ? 3.1 -5.398 0.113 1 93.69 8 THR B O 1
ATOM 832 N N . ASN B 1 9 ? 3.729 -6.461 1.949 1 95.06 9 ASN B N 1
ATOM 833 C CA . ASN B 1 9 ? 4.086 -7.664 1.208 1 95.06 9 ASN B CA 1
ATOM 834 C C . ASN B 1 9 ? 2.857 -8.32 0.577 1 95.06 9 ASN B C 1
ATOM 836 O O . ASN B 1 9 ? 2.939 -8.875 -0.519 1 95.06 9 ASN B O 1
ATOM 840 N N . HIS B 1 10 ? 1.742 -8.227 1.297 1 95.31 10 HIS B N 1
ATOM 841 C CA . HIS B 1 10 ? 0.503 -8.758 0.737 1 95.31 10 HIS B CA 1
ATOM 842 C C . HIS B 1 10 ? 0.172 -8.086 -0.593 1 95.31 10 HIS B C 1
ATOM 844 O O . HIS B 1 10 ? -0.188 -8.766 -1.56 1 95.31 10 HIS B O 1
ATOM 850 N N . ALA B 1 11 ? 0.329 -6.84 -0.571 1 93.5 11 ALA B N 1
ATOM 851 C CA . ALA B 1 11 ? 0.063 -6.082 -1.792 1 93.5 11 ALA B CA 1
ATOM 852 C C . ALA B 1 11 ? 1.038 -6.469 -2.9 1 93.5 11 ALA B C 1
ATOM 854 O O . ALA B 1 11 ? 0.637 -6.652 -4.051 1 93.5 11 ALA B O 1
ATOM 855 N N . HIS B 1 12 ? 2.271 -6.566 -2.598 1 94.12 12 HIS B N 1
ATOM 856 C CA . HIS B 1 12 ? 3.293 -6.91 -3.58 1 94.12 12 HIS B CA 1
ATOM 857 C C . HIS B 1 12 ? 3.057 -8.305 -4.156 1 94.12 12 HIS B C 1
ATOM 859 O O . HIS B 1 12 ? 3.27 -8.531 -5.348 1 94.12 12 HIS B O 1
ATOM 865 N N . VAL B 1 13 ? 2.67 -9.125 -3.311 1 95.25 13 VAL B N 1
ATOM 866 C CA . VAL B 1 13 ? 2.354 -10.469 -3.77 1 95.25 13 VAL B CA 1
ATOM 867 C C . VAL B 1 13 ? 1.21 -10.422 -4.781 1 95.25 13 VAL B C 1
ATOM 869 O O . VAL B 1 13 ? 1.292 -11.031 -5.852 1 95.25 13 VAL B O 1
ATOM 872 N N . LEU B 1 14 ? 0.221 -9.711 -4.422 1 94 14 LEU B N 1
ATOM 873 C CA . LEU B 1 14 ? -0.929 -9.578 -5.309 1 94 14 LEU B CA 1
ATOM 874 C C . LEU B 1 14 ? -0.516 -8.969 -6.648 1 94 14 LEU B C 1
ATOM 876 O O . LEU B 1 14 ? -0.997 -9.391 -7.699 1 94 14 LEU B O 1
ATOM 880 N N . LEU B 1 15 ? 0.315 -7.992 -6.598 1 91.5 15 LEU B N 1
ATOM 881 C CA . LEU B 1 15 ? 0.804 -7.328 -7.801 1 91.5 15 LEU B CA 1
ATOM 882 C C . LEU B 1 15 ? 1.562 -8.305 -8.688 1 91.5 15 LEU B C 1
ATOM 884 O O . LEU B 1 15 ? 1.38 -8.312 -9.914 1 91.5 15 LEU B O 1
ATOM 888 N N . CYS B 1 16 ? 2.408 -9.094 -8.094 1 93.81 16 CYS B N 1
ATOM 889 C CA . CYS B 1 16 ? 3.184 -10.086 -8.836 1 93.81 16 CYS B CA 1
ATOM 890 C C . CYS B 1 16 ? 2.27 -11.102 -9.508 1 93.81 16 CYS B C 1
ATOM 892 O O . CYS B 1 16 ? 2.463 -11.43 -10.68 1 93.81 16 CYS B O 1
ATOM 894 N N . ILE B 1 17 ? 1.299 -11.492 -8.75 1 93.94 17 ILE B N 1
ATOM 895 C CA . ILE B 1 17 ? 0.365 -12.484 -9.273 1 93.94 17 ILE B CA 1
ATOM 896 C C . ILE B 1 17 ? -0.46 -11.867 -10.406 1 93.94 17 ILE B C 1
ATOM 898 O O . ILE B 1 17 ? -0.764 -12.539 -11.398 1 93.94 17 ILE B O 1
ATOM 902 N N . ALA B 1 18 ? -0.877 -10.633 -10.195 1 91.5 18 ALA B N 1
ATOM 903 C CA . ALA B 1 18 ? -1.627 -9.938 -11.234 1 91.5 18 ALA B CA 1
ATOM 904 C C . ALA B 1 18 ? -0.841 -9.898 -12.539 1 91.5 18 ALA B C 1
ATOM 906 O O . ALA B 1 18 ? -1.423 -9.977 -13.625 1 91.5 18 ALA B O 1
ATOM 907 N N . ARG B 1 19 ? 0.424 -9.773 -12.484 1 90.38 19 ARG B N 1
ATOM 908 C CA . ARG B 1 19 ? 1.292 -9.688 -13.656 1 90.38 19 ARG B CA 1
ATOM 909 C C . ARG B 1 19 ? 1.535 -11.062 -14.258 1 90.38 19 ARG B C 1
ATOM 911 O O . ARG B 1 19 ? 1.677 -11.203 -15.477 1 90.38 19 ARG B O 1
ATOM 918 N N . ASP B 1 20 ? 1.655 -12.008 -13.328 1 93.44 20 ASP B N 1
ATOM 919 C CA . ASP B 1 20 ? 1.914 -13.383 -13.75 1 93.44 20 ASP B CA 1
ATOM 920 C C . ASP B 1 20 ? 1.104 -14.375 -12.914 1 93.44 20 ASP B C 1
ATOM 922 O O . ASP B 1 20 ? 1.589 -14.875 -11.898 1 93.44 20 ASP B O 1
ATOM 926 N N . PRO B 1 21 ? -0.037 -14.789 -13.414 1 93.25 21 PRO B N 1
ATOM 927 C CA . PRO B 1 21 ? -0.942 -15.68 -12.68 1 93.25 21 PRO B CA 1
ATOM 928 C C . PRO B 1 21 ? -0.364 -17.078 -12.477 1 93.25 21 PRO B C 1
ATOM 930 O O . PRO B 1 21 ? -0.915 -17.875 -11.711 1 93.25 21 PRO B O 1
ATOM 933 N N . GLY B 1 22 ? 0.667 -17.391 -13.047 1 93.44 22 GLY B N 1
ATOM 934 C CA . GLY B 1 22 ? 1.276 -18.703 -12.906 1 93.44 22 GLY B CA 1
ATOM 935 C C . GLY B 1 22 ? 2.621 -18.672 -12.203 1 93.44 22 GLY B C 1
ATOM 936 O O . GLY B 1 22 ? 3.398 -19.625 -12.297 1 93.44 22 GLY B O 1
ATOM 937 N N . VAL B 1 23 ? 2.887 -17.641 -11.547 1 94.25 23 VAL B N 1
ATOM 938 C CA . VAL B 1 23 ? 4.18 -17.453 -10.898 1 94.25 23 VAL B CA 1
ATOM 939 C C . VAL B 1 23 ? 4.402 -18.547 -9.859 1 94.25 23 VAL B C 1
ATOM 941 O O . VAL B 1 23 ? 3.475 -18.906 -9.133 1 94.25 23 VAL B O 1
ATOM 944 N N . ARG B 1 24 ? 5.641 -19.062 -9.797 1 94.62 24 ARG B N 1
ATOM 945 C CA . ARG B 1 24 ? 6.016 -20.031 -8.781 1 94.62 24 ARG B CA 1
ATOM 946 C C . ARG B 1 24 ? 6.34 -19.344 -7.457 1 94.62 24 ARG B C 1
ATOM 948 O O . ARG B 1 24 ? 6.797 -18.203 -7.445 1 94.62 24 ARG B O 1
ATOM 955 N N . PHE B 1 25 ? 6.156 -20.109 -6.34 1 94.56 25 PHE B N 1
ATOM 956 C CA . PHE B 1 25 ? 6.375 -19.547 -5.016 1 94.56 25 PHE B CA 1
ATOM 957 C C . PHE B 1 25 ? 7.809 -19.047 -4.871 1 94.56 25 PHE B C 1
ATOM 959 O O . PHE B 1 25 ? 8.047 -18 -4.281 1 94.56 25 PHE B O 1
ATOM 966 N N . ARG B 1 26 ? 8.711 -19.734 -5.418 1 96 26 ARG B N 1
ATOM 967 C CA . ARG B 1 26 ? 10.109 -19.344 -5.328 1 96 26 ARG B CA 1
ATOM 968 C C . ARG B 1 26 ? 10.344 -18 -6.016 1 96 26 ARG B C 1
ATOM 970 O O . ARG B 1 26 ? 11.016 -17.125 -5.465 1 96 26 ARG B O 1
ATOM 977 N N . ASP B 1 27 ? 9.805 -17.828 -7.227 1 96.19 27 ASP B N 1
ATOM 978 C CA . ASP B 1 27 ? 9.938 -16.578 -7.977 1 96.19 27 ASP B CA 1
ATOM 979 C C . ASP B 1 27 ? 9.18 -15.445 -7.297 1 96.19 27 ASP B C 1
ATOM 981 O O . ASP B 1 27 ? 9.672 -14.32 -7.227 1 96.19 27 ASP B O 1
ATOM 985 N N . LEU B 1 28 ? 7.996 -15.789 -6.812 1 95.81 28 LEU B N 1
ATOM 986 C CA . LEU B 1 28 ? 7.172 -14.828 -6.082 1 95.81 28 LEU B CA 1
ATOM 987 C C . LEU B 1 28 ? 7.914 -14.297 -4.863 1 95.81 28 LEU B C 1
ATOM 989 O O . LEU B 1 28 ? 7.984 -13.078 -4.656 1 95.81 28 LEU B O 1
ATOM 993 N N . ALA B 1 29 ? 8.469 -15.188 -4.125 1 97.69 29 ALA B N 1
ATOM 994 C CA . ALA B 1 29 ? 9.242 -14.836 -2.932 1 97.69 29 ALA B CA 1
ATOM 995 C C . ALA B 1 29 ? 10.438 -13.961 -3.291 1 97.69 29 ALA B C 1
ATOM 997 O O . ALA B 1 29 ? 10.719 -12.969 -2.617 1 97.69 29 ALA B O 1
ATOM 998 N N . GLY B 1 30 ? 11.086 -14.32 -4.348 1 96.31 30 GLY B N 1
ATOM 999 C CA . GLY B 1 30 ? 12.227 -13.555 -4.812 1 96.31 30 GLY B CA 1
ATOM 1000 C C . GLY B 1 30 ? 11.867 -12.141 -5.246 1 96.31 30 GLY B C 1
ATOM 1001 O O . GLY B 1 30 ? 12.562 -11.188 -4.906 1 96.31 30 GLY B O 1
ATOM 1002 N N . GLN B 1 31 ? 10.82 -11.953 -5.977 1 93.75 31 GLN B N 1
ATOM 1003 C CA . GLN B 1 31 ? 10.375 -10.648 -6.457 1 93.75 31 GLN B CA 1
ATOM 1004 C C . GLN B 1 31 ? 9.984 -9.742 -5.293 1 93.75 31 GLN B C 1
ATOM 1006 O O . GLN B 1 31 ? 10.32 -8.555 -5.281 1 93.75 31 GLN B O 1
ATOM 1011 N N . VAL B 1 32 ? 9.25 -10.266 -4.336 1 94.25 32 VAL B N 1
ATOM 1012 C CA . VAL B 1 32 ? 8.758 -9.484 -3.205 1 94.25 32 VAL B CA 1
ATOM 1013 C C . VAL B 1 32 ? 9.883 -9.266 -2.201 1 94.25 32 VAL B C 1
ATOM 1015 O O . VAL B 1 32 ? 9.906 -8.25 -1.495 1 94.25 32 VAL B O 1
ATOM 1018 N N . GLY B 1 33 ? 10.914 -10.094 -2.145 1 94.62 33 GLY B N 1
ATOM 1019 C CA . GLY B 1 33 ? 12.031 -10.008 -1.218 1 94.62 33 GLY B CA 1
ATOM 1020 C C . GLY B 1 33 ? 11.742 -10.648 0.126 1 94.62 33 GLY B C 1
ATOM 1021 O O . GLY B 1 33 ? 12.125 -10.117 1.17 1 94.62 33 GLY B O 1
ATOM 1022 N N . ILE B 1 34 ? 11.039 -11.75 0.163 1 96.69 34 ILE B N 1
ATOM 1023 C CA . ILE B 1 34 ? 10.68 -12.484 1.368 1 96.69 34 ILE B CA 1
ATOM 1024 C C . ILE B 1 34 ? 11.023 -13.961 1.195 1 96.69 34 ILE B C 1
ATOM 1026 O O . ILE B 1 34 ? 11.562 -14.359 0.16 1 96.69 34 ILE B O 1
ATOM 1030 N N . THR B 1 35 ? 10.766 -14.758 2.229 1 97.38 35 THR B N 1
ATOM 1031 C CA . THR B 1 35 ? 10.977 -16.203 2.129 1 97.38 35 THR B CA 1
ATOM 1032 C C . THR B 1 35 ? 9.812 -16.859 1.398 1 97.38 35 THR B C 1
ATOM 1034 O O . THR B 1 35 ? 8.711 -16.312 1.341 1 97.38 35 THR B O 1
ATOM 1037 N N . GLU B 1 36 ? 10.109 -18.094 0.872 1 97.75 36 GLU B N 1
ATOM 1038 C CA . GLU B 1 36 ? 9.039 -18.859 0.244 1 97.75 36 GLU B CA 1
ATOM 1039 C C . GLU B 1 36 ? 7.93 -19.172 1.24 1 97.75 36 GLU B C 1
ATOM 1041 O O . GLU B 1 36 ? 6.75 -19.172 0.886 1 97.75 36 GLU B O 1
ATOM 1046 N N . ARG B 1 37 ? 8.289 -19.469 2.453 1 97.81 37 ARG B N 1
ATOM 1047 C CA . ARG B 1 37 ? 7.301 -19.75 3.49 1 97.81 37 ARG B CA 1
ATOM 1048 C C . ARG B 1 37 ? 6.379 -18.562 3.707 1 97.81 37 ARG B C 1
ATOM 1050 O O . ARG B 1 37 ? 5.16 -18.719 3.818 1 97.81 37 ARG B O 1
ATOM 1057 N N . ALA B 1 38 ? 6.93 -17.406 3.801 1 97.62 38 ALA B N 1
ATOM 1058 C CA . ALA B 1 38 ? 6.148 -16.188 3.951 1 97.62 38 ALA B CA 1
ATOM 1059 C C . ALA B 1 38 ? 5.219 -15.977 2.756 1 97.62 38 ALA B C 1
ATOM 1061 O O . ALA B 1 38 ? 4.059 -15.594 2.924 1 97.62 38 ALA B O 1
ATOM 1062 N N . ALA B 1 39 ? 5.773 -16.219 1.582 1 97.5 39 ALA B N 1
ATOM 1063 C CA . ALA B 1 39 ? 4.957 -16.094 0.377 1 97.5 39 ALA B CA 1
ATOM 1064 C C . ALA B 1 39 ? 3.768 -17.031 0.415 1 97.5 39 ALA B C 1
ATOM 1066 O O . ALA B 1 39 ? 2.648 -16.656 0.058 1 97.5 39 ALA B O 1
ATOM 1067 N N . GLN B 1 40 ? 3.992 -18.219 0.793 1 97.06 40 GLN B N 1
ATOM 1068 C CA . GLN B 1 40 ? 2.922 -19.203 0.914 1 97.06 40 GLN B CA 1
ATOM 1069 C C . GLN B 1 40 ? 1.859 -18.734 1.906 1 97.06 40 GLN B C 1
ATOM 1071 O O . GLN B 1 40 ? 0.661 -18.844 1.637 1 97.06 40 GLN B O 1
ATOM 1076 N N . ARG B 1 41 ? 2.299 -18.234 2.98 1 97.44 41 ARG B N 1
ATOM 1077 C CA . ARG B 1 41 ? 1.374 -17.75 3.996 1 97.44 41 ARG B CA 1
ATOM 1078 C C . ARG B 1 41 ? 0.542 -16.578 3.461 1 97.44 41 ARG B C 1
ATOM 1080 O O . ARG B 1 41 ? -0.671 -16.531 3.674 1 97.44 41 ARG B O 1
ATOM 1087 N N . ILE B 1 42 ? 1.229 -15.711 2.842 1 97.25 42 ILE B N 1
ATOM 1088 C CA . ILE B 1 42 ? 0.549 -14.539 2.299 1 97.25 42 ILE B CA 1
ATOM 1089 C C . ILE B 1 42 ? -0.48 -14.977 1.259 1 97.25 42 ILE B C 1
ATOM 1091 O O . ILE B 1 42 ? -1.613 -14.492 1.257 1 97.25 42 ILE B O 1
ATOM 1095 N N . VAL B 1 43 ? -0.111 -15.891 0.379 1 96.62 43 VAL B N 1
ATOM 1096 C CA . VAL B 1 43 ? -1.034 -16.391 -0.633 1 96.62 43 VAL B CA 1
ATOM 1097 C C . VAL B 1 43 ? -2.238 -17.047 0.045 1 96.62 43 VAL B C 1
ATOM 1099 O O . VAL B 1 43 ? -3.379 -16.844 -0.374 1 96.62 43 VAL B O 1
ATOM 1102 N N . ALA B 1 44 ? -1.99 -17.75 1.023 1 96.69 44 ALA B N 1
ATOM 1103 C CA . ALA B 1 44 ? -3.078 -18.375 1.774 1 96.69 44 ALA B CA 1
ATOM 1104 C C . ALA B 1 44 ? -3.986 -17.312 2.4 1 96.69 44 ALA B C 1
ATOM 1106 O O . ALA B 1 44 ? -5.211 -17.453 2.385 1 96.69 44 ALA B O 1
ATOM 1107 N N . ASP B 1 45 ? -3.436 -16.344 3.02 1 96.25 45 ASP B N 1
ATOM 1108 C CA . ASP B 1 45 ? -4.195 -15.227 3.592 1 96.25 45 ASP B CA 1
ATOM 1109 C C . ASP B 1 45 ? -5.102 -14.586 2.545 1 96.25 45 ASP B C 1
ATOM 1111 O O . ASP B 1 45 ? -6.285 -14.352 2.801 1 96.25 45 ASP B O 1
ATOM 1115 N N . LEU B 1 46 ? -4.473 -14.297 1.406 1 96 46 LEU B N 1
ATOM 1116 C CA . LEU B 1 46 ? -5.195 -13.648 0.32 1 96 46 LEU B CA 1
ATOM 1117 C C . LEU B 1 46 ? -6.324 -14.531 -0.194 1 96 46 LEU B C 1
ATOM 1119 O O . LEU B 1 46 ? -7.414 -14.047 -0.499 1 96 46 LEU B O 1
ATOM 1123 N N . ALA B 1 47 ? -6.039 -15.805 -0.281 1 95.88 47 ALA B N 1
ATOM 1124 C CA . ALA B 1 47 ? -7.062 -16.75 -0.723 1 95.88 47 ALA B CA 1
ATOM 1125 C C . ALA B 1 47 ? -8.203 -16.828 0.288 1 95.88 47 ALA B C 1
ATOM 1127 O O . ALA B 1 47 ? -9.375 -16.812 -0.089 1 95.88 47 ALA B O 1
ATOM 1128 N N . ARG B 1 48 ? -7.879 -16.828 1.512 1 95.19 48 ARG B N 1
ATOM 1129 C CA . ARG B 1 48 ? -8.875 -16.906 2.57 1 95.19 48 ARG B CA 1
ATOM 1130 C C . ARG B 1 48 ? -9.766 -15.672 2.59 1 95.19 48 ARG B C 1
ATOM 1132 O O . ARG B 1 48 ? -10.969 -15.766 2.85 1 95.19 48 ARG B O 1
ATOM 1139 N N . ALA B 1 49 ? -9.18 -14.602 2.342 1 93.69 49 ALA B N 1
ATOM 1140 C CA . ALA B 1 49 ? -9.922 -13.336 2.352 1 93.69 49 ALA B CA 1
ATOM 1141 C C . ALA B 1 49 ? -10.695 -13.148 1.052 1 93.69 49 ALA B C 1
ATOM 1143 O O . ALA B 1 49 ? -11.469 -12.195 0.919 1 93.69 49 ALA B O 1
ATOM 1144 N N . GLY B 1 50 ? -10.438 -13.992 0.004 1 94 50 GLY B N 1
ATOM 1145 C CA . GLY B 1 50 ? -11.219 -14 -1.219 1 94 50 GLY B CA 1
ATOM 1146 C C . GLY B 1 50 ? -10.562 -13.234 -2.352 1 94 50 GLY B C 1
ATOM 1147 O O . GLY B 1 50 ? -11.109 -13.164 -3.457 1 94 50 GLY B O 1
ATOM 1148 N N . TYR B 1 51 ? -9.383 -12.719 -2.184 1 95.31 51 TYR B N 1
ATOM 1149 C CA . TYR B 1 51 ? -8.734 -11.891 -3.189 1 95.31 51 TYR B CA 1
ATOM 1150 C C . TYR B 1 51 ? -8.141 -12.742 -4.305 1 95.31 51 TYR B C 1
ATOM 1152 O O . TYR B 1 51 ? -7.945 -12.266 -5.422 1 95.31 51 TYR B O 1
ATOM 1160 N N . LEU B 1 52 ? -7.832 -13.961 -3.867 1 95.19 52 LEU B N 1
ATOM 1161 C CA . LEU B 1 52 ? -7.23 -14.906 -4.809 1 95.19 52 LEU B CA 1
ATOM 1162 C C . LEU B 1 52 ? -7.969 -16.234 -4.785 1 95.19 52 LEU B C 1
ATOM 1164 O O . LEU B 1 52 ? -8.5 -16.641 -3.748 1 95.19 52 LEU B O 1
ATOM 1168 N N . THR B 1 53 ? -8.016 -16.797 -5.879 1 95.38 53 THR B N 1
ATOM 1169 C CA . THR B 1 53 ? -8.406 -18.203 -5.977 1 95.38 53 THR B CA 1
ATOM 1170 C C . THR B 1 53 ? -7.316 -19.031 -6.652 1 95.38 53 THR B C 1
ATOM 1172 O O . THR B 1 53 ? -6.707 -18.578 -7.625 1 95.38 53 THR B O 1
ATOM 1175 N N . THR B 1 54 ? -7.035 -20.094 -6.012 1 92.44 54 THR B N 1
ATOM 1176 C CA . THR B 1 54 ? -6 -20.969 -6.535 1 92.44 54 THR B CA 1
ATOM 1177 C C . THR B 1 54 ? -6.621 -22.125 -7.316 1 92.44 54 THR B C 1
ATOM 1179 O O . THR B 1 54 ? -7.547 -22.781 -6.832 1 92.44 54 THR B O 1
ATOM 1182 N N . THR B 1 55 ? -6.215 -22.234 -8.492 1 90.81 55 THR B N 1
ATOM 1183 C CA . THR B 1 55 ? -6.629 -23.375 -9.289 1 90.81 55 THR B CA 1
ATOM 1184 C C . THR B 1 55 ? -5.414 -24.156 -9.797 1 90.81 55 THR B C 1
ATOM 1186 O O . THR B 1 55 ? -4.305 -23.625 -9.82 1 90.81 55 THR B O 1
ATOM 1189 N N . ARG B 1 56 ? -5.664 -25.438 -10.062 1 88.62 56 ARG B N 1
ATOM 1190 C CA . ARG B 1 56 ? -4.578 -26.266 -10.578 1 88.62 56 ARG B CA 1
ATOM 1191 C C . ARG B 1 56 ? -4.691 -26.422 -12.094 1 88.62 56 ARG B C 1
ATOM 1193 O O . ARG B 1 56 ? -5.777 -26.688 -12.617 1 88.62 56 ARG B O 1
ATOM 1200 N N . ASP B 1 57 ? -3.773 -26 -12.75 1 85.88 57 ASP B N 1
ATOM 1201 C CA . ASP B 1 57 ? -3.645 -26.25 -14.18 1 85.88 57 ASP B CA 1
ATOM 1202 C C . ASP B 1 57 ? -2.52 -27.25 -14.461 1 85.88 57 ASP B C 1
ATOM 1204 O O . ASP B 1 57 ? -1.383 -26.844 -14.719 1 85.88 57 ASP B O 1
ATOM 1208 N N . GLY B 1 58 ? -2.918 -28.453 -14.672 1 87.44 58 GLY B N 1
ATOM 1209 C CA . GLY B 1 58 ? -1.911 -29.5 -14.781 1 87.44 58 GLY B CA 1
ATOM 1210 C C . GLY B 1 58 ? -1.004 -29.578 -13.57 1 87.44 58 GLY B C 1
ATOM 1211 O O . GLY B 1 58 ? -1.466 -29.844 -12.453 1 87.44 58 GLY B O 1
ATOM 1212 N N . ARG B 1 59 ? 0.282 -29.297 -13.758 1 85.19 59 ARG B N 1
ATOM 1213 C CA . ARG B 1 59 ? 1.255 -29.406 -12.68 1 85.19 59 ARG B CA 1
ATOM 1214 C C . ARG B 1 59 ? 1.556 -28.031 -12.07 1 85.19 59 ARG B C 1
ATOM 1216 O O . ARG B 1 59 ? 2.453 -27.906 -11.242 1 85.19 59 ARG B O 1
ATOM 1223 N N . ARG B 1 60 ? 0.782 -27.094 -12.508 1 86.38 60 ARG B N 1
ATOM 1224 C CA . ARG B 1 60 ? 1.071 -25.734 -12.039 1 86.38 60 ARG B CA 1
ATOM 1225 C C . ARG B 1 60 ? -0.149 -25.125 -11.359 1 86.38 60 ARG B C 1
ATOM 1227 O O . ARG B 1 60 ? -1.286 -25.422 -11.734 1 86.38 60 ARG B O 1
ATOM 1234 N N . ASN B 1 61 ? 0.258 -24.391 -10.281 1 90.25 61 ASN B N 1
ATOM 1235 C CA . ASN B 1 61 ? -0.798 -23.594 -9.672 1 90.25 61 ASN B CA 1
ATOM 1236 C C . ASN B 1 61 ? -1.043 -22.297 -10.445 1 90.25 61 ASN B C 1
ATOM 1238 O O . ASN B 1 61 ? -0.101 -21.688 -10.945 1 90.25 61 ASN B O 1
ATOM 1242 N N . ARG B 1 62 ? -2.344 -22.078 -10.641 1 93.69 62 ARG B N 1
ATOM 1243 C CA . ARG B 1 62 ? -2.732 -20.812 -11.234 1 93.69 62 ARG B CA 1
ATOM 1244 C C . ARG B 1 62 ? -3.59 -20 -10.281 1 93.69 62 ARG B C 1
ATOM 1246 O O . ARG B 1 62 ? -4.473 -20.531 -9.609 1 93.69 62 ARG B O 1
ATOM 1253 N N . TYR B 1 63 ? -3.314 -18.672 -10.367 1 95.5 63 TYR B N 1
ATOM 1254 C CA . TYR B 1 63 ? -4.012 -17.781 -9.453 1 95.5 63 TYR B CA 1
ATOM 1255 C C . TYR B 1 63 ? -4.945 -16.844 -10.211 1 95.5 63 TYR B C 1
ATOM 1257 O O . TYR B 1 63 ? -4.582 -16.312 -11.266 1 95.5 63 TYR B O 1
ATOM 1265 N N . LYS B 1 64 ? -6.125 -16.75 -9.703 1 94 64 LYS B N 1
ATOM 1266 C CA . LYS B 1 64 ? -7.086 -15.789 -10.234 1 94 64 LYS B CA 1
ATOM 1267 C C . LYS B 1 64 ? -7.395 -14.711 -9.203 1 94 64 LYS B C 1
ATOM 1269 O O . LYS B 1 64 ? -7.738 -15.016 -8.055 1 94 64 LYS B O 1
ATOM 1274 N N . LEU B 1 65 ? -7.203 -13.523 -9.688 1 94.06 65 LEU B N 1
ATOM 1275 C CA . LEU B 1 65 ? -7.449 -12.383 -8.812 1 94.06 65 LEU B CA 1
ATOM 1276 C C . LEU B 1 65 ? -8.875 -11.867 -8.977 1 94.06 65 LEU B C 1
ATOM 1278 O O . LEU B 1 65 ? -9.414 -11.859 -10.086 1 94.06 65 LEU B O 1
ATOM 1282 N N . ASP B 1 66 ? -9.5 -11.5 -7.891 1 94.44 66 ASP B N 1
ATOM 1283 C CA . ASP B 1 66 ? -10.781 -10.797 -7.926 1 94.44 66 ASP B CA 1
ATOM 1284 C C . ASP B 1 66 ? -10.602 -9.297 -7.699 1 94.44 66 ASP B C 1
ATOM 1286 O O . ASP B 1 66 ? -10.508 -8.852 -6.555 1 94.44 66 ASP B O 1
ATOM 1290 N N . PRO B 1 67 ? -10.648 -8.57 -8.727 1 91.56 67 PRO B N 1
ATOM 1291 C CA . PRO B 1 67 ? -10.383 -7.137 -8.625 1 91.56 67 PRO B CA 1
ATOM 1292 C C . PRO B 1 67 ? -11.57 -6.359 -8.047 1 91.56 67 PRO B C 1
ATOM 1294 O O . PRO B 1 67 ? -11.445 -5.164 -7.766 1 91.56 67 PRO B O 1
ATOM 1297 N N . SER B 1 68 ? -12.656 -6.977 -7.785 1 91.88 68 SER B N 1
ATOM 1298 C CA . SER B 1 68 ? -13.867 -6.281 -7.375 1 91.88 68 SER B CA 1
ATOM 1299 C C . SER B 1 68 ? -13.969 -6.195 -5.855 1 91.88 68 SER B C 1
ATOM 1301 O O . SER B 1 68 ? -14.898 -5.582 -5.324 1 91.88 68 SER B O 1
ATOM 1303 N N . LEU B 1 69 ? -13.023 -6.758 -5.184 1 92.12 69 LEU B N 1
ATOM 1304 C CA . LEU B 1 69 ? -13.055 -6.719 -3.725 1 92.12 69 LEU B CA 1
ATOM 1305 C C . LEU B 1 69 ? -12.43 -5.43 -3.201 1 92.12 69 LEU B C 1
ATOM 1307 O O . LEU B 1 69 ? -11.469 -4.922 -3.781 1 92.12 69 LEU B O 1
ATOM 1311 N N . PRO B 1 70 ? -12.984 -4.969 -2.068 1 88.88 70 PRO B N 1
ATOM 1312 C CA . PRO B 1 70 ? -12.5 -3.703 -1.515 1 88.88 70 PRO B CA 1
ATOM 1313 C C . PRO B 1 70 ? -11.188 -3.861 -0.747 1 88.88 70 PRO B C 1
ATOM 1315 O O . PRO B 1 70 ? -10.828 -4.973 -0.354 1 88.88 70 PRO B O 1
ATOM 1318 N N . LEU B 1 71 ? -10.469 -2.688 -0.639 1 87.5 71 LEU B N 1
ATOM 1319 C CA . LEU B 1 71 ? -9.328 -2.65 0.268 1 87.5 71 LEU B CA 1
ATOM 1320 C C . LEU B 1 71 ? -9.773 -2.836 1.714 1 87.5 71 LEU B C 1
ATOM 1322 O O . LEU B 1 71 ? -10.867 -2.4 2.092 1 87.5 71 LEU B O 1
ATOM 1326 N N . ARG B 1 72 ? -9.062 -3.418 2.508 1 84 72 ARG B N 1
ATOM 1327 C CA . ARG B 1 72 ? -9.461 -3.875 3.836 1 84 72 ARG B CA 1
ATOM 1328 C C . ARG B 1 72 ? -9.336 -2.752 4.863 1 84 72 ARG B C 1
ATOM 1330 O O . ARG B 1 72 ? -9.977 -2.789 5.914 1 84 72 ARG B O 1
ATOM 1337 N N . HIS B 1 73 ? -8.703 -1.714 4.562 1 80.5 73 HIS B N 1
ATOM 1338 C CA . HIS B 1 73 ? -8.586 -0.629 5.531 1 80.5 73 HIS B CA 1
ATOM 1339 C C . HIS B 1 73 ? -9.789 0.302 5.465 1 80.5 73 HIS B C 1
ATOM 1341 O O . HIS B 1 73 ? -10.258 0.644 4.371 1 80.5 73 HIS B O 1
ATOM 1347 N N . PRO B 1 74 ? -10.242 0.689 6.613 1 76.25 74 PRO B N 1
ATOM 1348 C CA . PRO B 1 74 ? -11.414 1.57 6.637 1 76.25 74 PRO B CA 1
ATOM 1349 C C . PRO B 1 74 ? -11.227 2.822 5.781 1 76.25 74 PRO B C 1
ATOM 1351 O O . PRO B 1 74 ? -12.188 3.307 5.176 1 76.25 74 PRO B O 1
ATOM 1354 N N . LEU B 1 75 ? -10.039 3.338 5.738 1 76.94 75 LEU B N 1
ATOM 1355 C CA . LEU B 1 75 ? -9.758 4.547 4.973 1 76.94 75 LEU B CA 1
ATOM 1356 C C . LEU B 1 75 ? -9.867 4.281 3.475 1 76.94 75 LEU B C 1
ATOM 1358 O O . LEU B 1 75 ? -10.008 5.219 2.682 1 76.94 75 LEU B O 1
ATOM 1362 N N . GLU B 1 76 ? -9.836 3.01 3.184 1 76.31 76 GLU B N 1
ATOM 1363 C CA . GLU B 1 76 ? -9.742 2.682 1.765 1 76.31 76 GLU B CA 1
ATOM 1364 C C . GLU B 1 76 ? -10.883 1.756 1.339 1 76.31 76 GLU B C 1
ATOM 1366 O O . GLU B 1 76 ? -10.836 1.163 0.259 1 76.31 76 GLU B O 1
ATOM 1371 N N . GLN B 1 77 ? -11.789 1.576 2.203 1 78.62 77 GLN B N 1
ATOM 1372 C CA . GLN B 1 77 ? -12.852 0.609 1.955 1 78.62 77 GLN B CA 1
ATOM 1373 C C . GLN B 1 77 ? -13.664 0.99 0.72 1 78.62 77 GLN B C 1
ATOM 1375 O O . GLN B 1 77 ? -14.344 0.146 0.134 1 78.62 77 GLN B O 1
ATOM 1380 N N . GLN B 1 78 ? -13.586 2.213 0.377 1 79.38 78 GLN B N 1
ATOM 1381 C CA . GLN B 1 78 ? -14.359 2.664 -0.778 1 79.38 78 GLN B CA 1
ATOM 1382 C C . GLN B 1 78 ? -13.617 2.369 -2.08 1 79.38 78 GLN B C 1
ATOM 1384 O O . GLN B 1 78 ? -14.164 2.553 -3.168 1 79.38 78 GLN B O 1
ATOM 1389 N N . HIS B 1 79 ? -12.414 1.869 -1.956 1 84.19 79 HIS B N 1
ATOM 1390 C CA . HIS B 1 79 ? -11.609 1.566 -3.135 1 84.19 79 HIS B CA 1
ATOM 1391 C C . HIS B 1 79 ? -11.461 0.061 -3.33 1 84.19 79 HIS B C 1
ATOM 1393 O O . HIS B 1 79 ? -11.438 -0.696 -2.357 1 84.19 79 HIS B O 1
ATOM 1399 N N . LEU B 1 80 ? -11.414 -0.25 -4.613 1 88.25 80 LEU B N 1
ATOM 1400 C CA . LEU B 1 80 ? -11.258 -1.656 -4.965 1 88.25 80 LEU B CA 1
ATOM 1401 C C . LEU B 1 80 ? -9.789 -1.994 -5.199 1 88.25 80 LEU B C 1
ATOM 1403 O O . LEU B 1 80 ? -9.008 -1.135 -5.613 1 88.25 80 LEU B O 1
ATOM 1407 N N . ILE B 1 81 ? -9.492 -3.291 -4.93 1 89.94 81 ILE B N 1
ATOM 1408 C CA . ILE B 1 81 ? -8.117 -3.742 -5.125 1 89.94 81 ILE B CA 1
ATOM 1409 C C . ILE B 1 81 ? -7.75 -3.645 -6.605 1 89.94 81 ILE B C 1
ATOM 1411 O O . ILE B 1 81 ? -6.594 -3.389 -6.945 1 89.94 81 ILE B O 1
ATOM 1415 N N . GLY B 1 82 ? -8.703 -3.832 -7.438 1 89.19 82 GLY B N 1
ATOM 1416 C CA . GLY B 1 82 ? -8.469 -3.699 -8.867 1 89.19 82 GLY B CA 1
ATOM 1417 C C . GLY B 1 82 ? -7.969 -2.324 -9.266 1 89.19 82 GLY B C 1
ATOM 1418 O O . GLY B 1 82 ? -7.176 -2.193 -10.203 1 89.19 82 GLY B O 1
ATOM 1419 N N . GLU B 1 83 ? -8.438 -1.327 -8.594 1 85.81 83 GLU B N 1
ATOM 1420 C CA . GLU B 1 83 ? -7.996 0.037 -8.859 1 85.81 83 GLU B CA 1
ATOM 1421 C C . GLU B 1 83 ? -6.523 0.217 -8.5 1 85.81 83 GLU B C 1
ATOM 1423 O O . GLU B 1 83 ? -5.781 0.895 -9.219 1 85.81 83 GLU B O 1
ATOM 1428 N N . LEU B 1 84 ? -6.207 -0.347 -7.418 1 84.88 84 LEU B N 1
ATOM 1429 C CA . LEU B 1 84 ? -4.816 -0.298 -6.98 1 84.88 84 LEU B CA 1
ATOM 1430 C C . LEU B 1 84 ? -3.908 -1.012 -7.973 1 84.88 84 LEU B C 1
ATOM 1432 O O . LEU B 1 84 ? -2.875 -0.471 -8.375 1 84.88 84 LEU B O 1
ATOM 1436 N N . LEU B 1 85 ? -4.355 -2.131 -8.438 1 87.31 85 LEU B N 1
ATOM 1437 C CA . LEU B 1 85 ? -3.559 -2.943 -9.344 1 87.31 85 LEU B CA 1
ATOM 1438 C C . LEU B 1 85 ? -3.432 -2.266 -10.711 1 87.31 85 LEU B C 1
ATOM 1440 O O . LEU B 1 85 ? -2.402 -2.393 -11.375 1 87.31 85 LEU B O 1
ATOM 1444 N N . ASP B 1 86 ? -4.469 -1.676 -11.18 1 83.12 86 ASP B N 1
ATOM 1445 C CA . ASP B 1 86 ? -4.457 -1.003 -12.477 1 83.12 86 ASP B CA 1
ATOM 1446 C C . ASP B 1 86 ? -3.367 0.065 -12.531 1 83.12 86 ASP B C 1
ATOM 1448 O O . ASP B 1 86 ? -2.748 0.274 -13.578 1 83.12 86 ASP B O 1
ATOM 1452 N N . ILE B 1 87 ? -3.096 0.638 -11.477 1 75.44 87 ILE B N 1
ATOM 1453 C CA . ILE B 1 87 ? -2.119 1.72 -11.414 1 75.44 87 ILE B CA 1
ATOM 1454 C C . ILE B 1 87 ? -0.708 1.138 -11.344 1 75.44 87 ILE B C 1
ATOM 1456 O O . ILE B 1 87 ? 0.217 1.656 -11.969 1 75.44 87 ILE B O 1
ATOM 1460 N N . LEU B 1 88 ? -0.673 0.154 -10.609 1 78.94 88 LEU B N 1
ATOM 1461 C CA . LEU B 1 88 ? 0.663 -0.355 -10.32 1 78.94 88 LEU B CA 1
ATOM 1462 C C . LEU B 1 88 ? 1.137 -1.294 -11.422 1 78.94 88 LEU B C 1
ATOM 1464 O O . LEU B 1 88 ? 2.34 -1.52 -11.578 1 78.94 88 LEU B O 1
ATOM 1468 N N . ARG B 1 89 ? 0.197 -2.02 -12.141 1 70.44 89 ARG B N 1
ATOM 1469 C CA . ARG B 1 89 ? 0.568 -2.955 -13.195 1 70.44 89 ARG B CA 1
ATOM 1470 C C . ARG B 1 89 ? 1.032 -2.213 -14.445 1 70.44 89 ARG B C 1
ATOM 1472 O O . ARG B 1 89 ? 1.854 -2.725 -15.211 1 70.44 89 ARG B O 1
ATOM 1479 N N . ASP B 1 90 ? 0.309 -1.049 -14.953 1 61.44 90 ASP B N 1
ATOM 1480 C CA . ASP B 1 90 ? 0.574 -0.452 -16.266 1 61.44 90 ASP B CA 1
ATOM 1481 C C . ASP B 1 90 ? 1.985 0.128 -16.328 1 61.44 90 ASP B C 1
ATOM 1483 O O . ASP B 1 90 ? 2.361 0.948 -15.484 1 61.44 90 ASP B O 1
ATOM 1487 N N . PRO B 1 91 ? 2.822 -0.642 -17.109 1 55.06 91 PRO B N 1
ATOM 1488 C CA . PRO B 1 91 ? 4.098 0.027 -17.375 1 55.06 91 PRO B CA 1
ATOM 1489 C C . PRO B 1 91 ? 3.926 1.484 -17.797 1 55.06 91 PRO B C 1
ATOM 1491 O O . PRO B 1 91 ? 2.875 1.857 -18.328 1 55.06 91 PRO B O 1
ATOM 1494 N N . PRO B 1 92 ? 4.746 2.562 -17.203 1 44.91 92 PRO B N 1
ATOM 1495 C CA . PRO B 1 92 ? 4.625 3.871 -17.844 1 44.91 92 PRO B CA 1
ATOM 1496 C C . PRO B 1 92 ? 4.539 3.771 -19.359 1 44.91 92 PRO B C 1
ATOM 1498 O O . PRO B 1 92 ? 5.418 3.189 -20 1 44.91 92 PRO B O 1
ATOM 1501 N N . THR B 1 93 ? 3.355 3.34 -19.844 1 38.88 93 THR B N 1
ATOM 1502 C CA . THR B 1 93 ? 3.332 3.314 -21.297 1 38.88 93 THR B CA 1
ATOM 1503 C C . THR B 1 93 ? 3.969 4.578 -21.875 1 38.88 93 THR B C 1
ATOM 1505 O O . THR B 1 93 ? 3.533 5.691 -21.578 1 38.88 93 THR B O 1
ATOM 1508 N N . THR B 1 94 ? 5.293 4.723 -21.859 1 33.88 94 THR B N 1
ATOM 1509 C CA . THR B 1 94 ? 5.859 5.633 -22.844 1 33.88 94 THR B CA 1
ATOM 1510 C C . THR B 1 94 ? 5.109 5.52 -24.172 1 33.88 94 THR B C 1
ATOM 1512 O O . THR B 1 94 ? 5.141 4.477 -24.828 1 33.88 94 THR B O 1
ATOM 1515 N N . SER B 1 95 ? 3.891 5.934 -24 1 27.28 95 SER B N 1
ATOM 1516 C CA . SER B 1 95 ? 3.539 6.223 -25.391 1 27.28 95 SER B CA 1
ATOM 1517 C C . SER B 1 95 ? 4.484 7.254 -26 1 27.28 95 SER B C 1
ATOM 1519 O O . SER B 1 95 ? 4.867 8.219 -25.328 1 27.28 95 SER B O 1
#

Organism: NCBI:txid927661

Nearest PDB structures (foldseek):
  4rs8-assembly1_B  TM=8.170E-01  e=3.842E-04  Sulfolobus sp. NOB8H2
  5k1y-assembly1_F  TM=8.091E-01  e=4.964E-04  Sulfolobus sp. NOB8H2
  5k5q-assembly1_D  TM=8.155E-01  e=8.836E-04  Sulfolobus sp. NOB8H2
  5k5q-assembly1_B  TM=7.956E-01  e=7.291E-04  Sulfolobus sp. NOB8H2
  5kk1-assembly1_A  TM=7.993E-01  e=8.836E-04  Sulfolobus sp. NOB8H2

InterPro domains:
  IPR000835 MarR-type HTH domain [PF12802] (9-59)
  IPR011991 ArsR-like helix-turn-helix domain [cd00090] (14-76)
  IPR036388 Winged helix-like DNA-binding domain superfamily [G3DSA:1.10.10.10] (3-89)
  IPR036390 Winged helix DNA-binding domain superfamily [SSF46785] (9-66)

Radius of gyration: 17.43 Å; Cα contacts (8 Å, |Δi|>4): 279; chains: 2; bounding box: 38×61×44 Å

pLDDT: mean 87.11, std 14.41, range [27.28, 97.81]

Secondary structure (DSSP, 8-state):
-----SB-HHHHHHHHHHH-TT--HHHHHHHHTS-HHHHHHHHHHHHHHTSEEEEEETTEEEEEE-TTSBPSSGGGTTSBHHHHHHHHHS-----/-----SB-HHHHHHHHHHH-TT--HHHHHHHHTS-HHHHHHHHHHHHHTTSEEEEEETTEEEEEE-TTSBPSSGGGTTSBHHHHHHHHHS-----

Sequence (190 aa):
MPEWTFLTNHAHVLLCIARDPGVRFRDLAGQVGITERAAQRIVADLARAGYLTTTRDGRRNRYKLDPSLPLRHPLEQQHLIGELLDILRDPPTTSMPEWTFLTNHAHVLLCIARDPGVRFRDLAGQVGITERAAQRIVADLARAGYLTTTRDGRRNRYKLDPSLPLRHPLEQQHLIGELLDILRDPPTTS

Solvent-accessible surface area (backbone atoms only — not comparable to full-atom values): 10819 Å² total; per-residue (Å²): 122,86,80,78,50,46,61,31,69,58,36,45,49,50,51,50,36,73,76,34,38,61,62,48,58,66,59,50,9,59,68,67,70,55,50,49,67,55,41,52,51,44,51,49,52,37,34,73,74,56,43,32,43,82,43,75,57,87,95,38,59,32,51,44,75,45,45,83,43,57,36,74,42,82,88,37,44,83,34,37,46,34,56,57,42,58,57,71,66,54,64,73,72,78,115,123,87,79,79,50,46,60,30,68,58,36,45,48,51,50,52,35,71,76,35,39,60,60,49,58,65,57,51,9,58,69,68,70,53,50,46,68,55,41,51,51,44,51,49,52,36,35,72,73,55,43,31,43,81,43,76,56,87,96,37,61,31,51,44,74,46,46,82,43,56,36,75,41,82,90,36,44,83,37,37,45,35,56,57,42,58,58,70,64,55,64,77,70,78,117

Foldseek 3Di:
DPDDDDDDLLLQLLLVCVQPQFDDLCVSCVRSVHDSVVSVVSQVVCVVVPQWDWDDDDPTIGIDGDQAAWDPDPVTRVDTSVVVNVVVNDDPPPD/DPDDDDDDLLLQLLLVCVQPQFDDLCVSCVRSVHDSVVSVVSQVVCVVVPQWDWDDDDPTIGIDGDQAAWDPDPVTRVDTSVVVNVVVNDDPPPD

=== Feature glossary ===
Key to the feature types in this record:

pLDDT. pLDDT is the predicted lDDT-Cα score: AlphaFold's confidence that the local environment of each residue (all inter-atomic distances within 15 Å) is correctly placed. It is a per-residue number between 0 and 100, with higher meaning more reliable.

Radius of gyration, Cα contacts, bounding box. The geometric summary reports three shape descriptors. Rg (radius of gyration) measures how spread out the Cα atoms are about their centre of mass; compact globular proteins have small Rg, elongated or unfolded ones large. Cα contacts (<8 Å, |i−j|>4) count long-range residue pairs in spatial proximity — high for tightly packed folds, near zero for rods or random coil. The bounding-box extents give the protein's footprint along x, y, z in Å.

Backbone torsions (φ/ψ). Backbone dihedral angles. Every residue except chain termini has a φ (preceding-C → N → Cα → C) and a ψ (N → Cα → C → next-N). They are reported in degrees following the IUPAC sign convention. Secondary structure is essentially a statement about which (φ, ψ) basin each residue occupies.

Contact-map, Ramachandran, and PAE plots. Plot images: a contact map (which residues are close in 3D, as an N×N binary image), a Ramachandran scatter (backbone torsion angles, revealing secondary-structure composition at a glance), and — for AlphaFold structures — a PAE heatmap (pairwise prediction confidence).

Predicted aligned error. Predicted Aligned Error (PAE) is an AlphaFold confidence matrix: entry (i, j) is the expected error in the position of residue j, in ångströms, when the prediction is superimposed on the true structure at residue i. Low PAE within a block of residues means that block is internally rigid and well-predicted; high PAE between two blocks means their relative place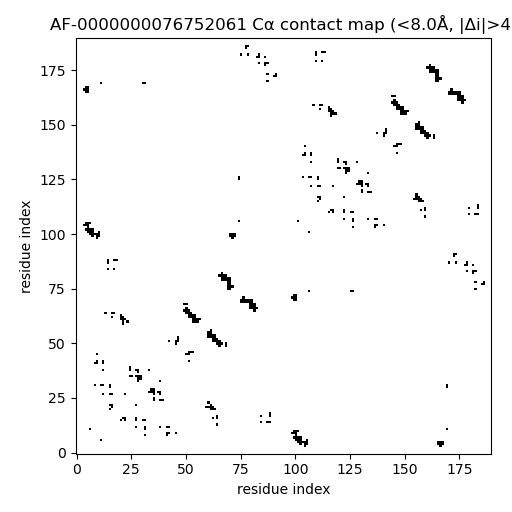ment is uncertain even if each block individually is confident.

Secondary structure (3-state, P-SEA). Three-state secondary structure (P-SEA) collapses the eight DSSP classes into helix (a), strand (b), and coil (c). P-SEA assigns these from Cα geometry alone — distances and angles — without requiring backbone oxygens, so it works on any Cα trace.

Solvent-accessible surface area. Solvent-accessible surface area (SASA) is the area in Å² traced out by the centre of a 1.4 Å probe sphere (a water molecule) rolled over the protein's van der Waals surface (Shrake–Rupley / Lee–Richards construction). Buried residues have near-zero SASA; fully exposed residues can exceed 200 Å². The total SASA scales roughly with the number of surface residues.

Foldseek 3Di. The Foldseek 3Di string encodes local tertiary geometry as a 20-letter alphabet — one character per residue — derived from the relative positions of nearby Cα atoms. Unlike the amino-acid sequence, 3Di is a direct function of the 3D structure, so t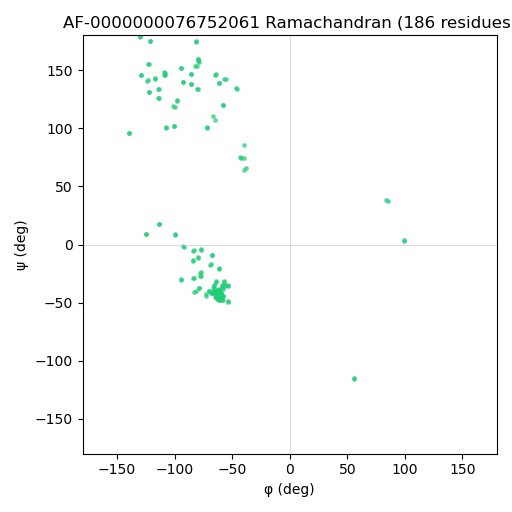wo proteins with the same fold have similar 3Di strings even at low sequence identity.

B-factor. For experimental (PDB) structures, the B-factor (temperature factor) quantifies the positional spread of each atom in the crystal — a combination of thermal vibration and static disorder — in units of Å². High B-factors mark flexible loops or poorly resolved regions; low B-factors mark the rigid, well-ordered core.

mmCIF coordinates. The mmCIF block holds the 3D Cartesian coordinates of each backbone atom (N, Cα, C, O) in ångströms. mmCIF is the PDB's canonical archive format — a tagged-loop text representation of the atomic model.

InterPro / GO / CATH / organism. Functional annotations link the protein to curated databases. InterPro entries identify conserved domains and families by matching the sequence against member-database signatures (Pfam, PROSITE, CDD, …). Gene Ontology (GO) terms describe molecular function, biological process, and cellular component in a controlled vocabulary. CATH places the structure in a hierarchical fold classification (Class/Architecture/Topology/Homologous-superfamily). The organism is the source species.

Rendered structure images. Structure images are PyMOL renders from six orthogonal camera directions. Cartoon representation draws helices as coils and strands as arrows; sticks shows the backbone as bonds; surface shows the solvent-excluded envelope. Rainbow coloring maps sequence position to hue (blue→red, N→C); chain coloring assigns a distinct color per polypeptide.

Sequence. This is the polypeptide sequence — one letter per residue, N-terminus first. Length ranges from a few dozen residues for small domains to over a thousand for large multi-domain proteins.

Secondary structure (8-state, DSSP). The SS8 string is DSSP's per-residue secondary-structure call. α-helix (H) means an i→i+4 H-bond ladder; β-strand (E) means the residue participates in a β-sheet; 3₁₀ (G) and π (I) are tighter and wider helices; T/S are turns/bends; '-' is loop.

Nearest PDB structures. Structural nearest neighbors (via Foldseek easy-search vs the PDB). Reported per hit: target PDB id, E-value, and alignment TM-score. A TM-score above ~0.5 is the conventional threshold for 'same fold'.